Protein AF-A0A7J2NMQ5-F1 (afdb_monomer_lite)

Structure (mmCIF, N/CA/C/O backbone):
data_AF-A0A7J2NMQ5-F1
#
_entry.id   AF-A0A7J2NMQ5-F1
#
loop_
_atom_site.group_PDB
_atom_site.id
_atom_site.type_symbol
_atom_site.label_atom_id
_atom_site.label_alt_id
_atom_site.label_comp_id
_atom_site.label_asym_id
_atom_site.label_entity_id
_atom_site.label_seq_id
_atom_site.pdbx_PDB_ins_code
_atom_site.Cartn_x
_atom_site.Cartn_y
_atom_site.Cartn_z
_atom_site.occupancy
_atom_site.B_iso_or_equiv
_atom_site.auth_seq_id
_atom_site.auth_comp_id
_atom_site.auth_asym_id
_atom_site.auth_atom_id
_atom_site.pdbx_PDB_model_num
ATOM 1 N N . TYR A 1 1 ? 35.093 -8.078 -20.100 1.00 88.56 1 TYR A N 1
ATOM 2 C CA . TYR A 1 1 ? 36.454 -7.623 -20.480 1.00 88.56 1 TYR A CA 1
ATOM 3 C C . TYR A 1 1 ? 37.485 -8.741 -20.376 1.00 88.56 1 TYR A C 1
ATOM 5 O O . TYR A 1 1 ? 38.074 -9.080 -21.390 1.00 88.56 1 TYR A O 1
ATOM 13 N N . ASN A 1 2 ? 37.702 -9.335 -19.195 1.00 93.25 2 ASN A N 1
ATOM 14 C CA . ASN A 1 2 ? 38.684 -10.419 -19.036 1.00 93.25 2 ASN A CA 1
ATOM 15 C C . ASN A 1 2 ? 38.384 -11.635 -19.929 1.00 93.25 2 ASN A C 1
ATOM 17 O O . ASN A 1 2 ? 39.304 -12.173 -20.533 1.00 93.25 2 ASN A O 1
ATOM 21 N N . ASP A 1 3 ? 37.111 -11.998 -20.087 1.00 93.69 3 ASP A N 1
ATOM 22 C CA . ASP A 1 3 ? 36.679 -13.043 -21.026 1.00 93.69 3 ASP A CA 1
ATOM 23 C C . ASP A 1 3 ? 37.068 -12.711 -22.470 1.00 93.69 3 ASP A C 1
ATOM 25 O O . ASP A 1 3 ? 37.714 -13.516 -23.136 1.00 93.69 3 ASP A O 1
ATOM 29 N N . ARG A 1 4 ? 36.812 -11.473 -22.909 1.00 89.44 4 ARG A N 1
ATOM 30 C CA . ARG A 1 4 ? 37.230 -10.972 -24.228 1.00 89.44 4 ARG A CA 1
ATOM 31 C C . ARG A 1 4 ? 38.751 -11.006 -24.413 1.00 89.44 4 ARG A C 1
ATOM 33 O O . ARG A 1 4 ? 39.217 -11.449 -25.455 1.00 89.44 4 ARG A O 1
ATOM 40 N N . LYS A 1 5 ? 39.536 -10.654 -23.385 1.00 91.12 5 LYS A N 1
ATOM 41 C CA . LYS A 1 5 ? 41.007 -10.817 -23.386 1.00 91.12 5 LYS A CA 1
ATOM 42 C C . LYS A 1 5 ? 41.464 -12.271 -23.529 1.00 91.12 5 LYS A C 1
ATOM 44 O O . LYS A 1 5 ? 42.568 -12.507 -24.006 1.00 91.12 5 LYS A O 1
ATOM 49 N N . ARG A 1 6 ? 40.645 -13.229 -23.094 1.00 94.06 6 ARG A N 1
ATOM 50 C CA . ARG A 1 6 ? 40.894 -14.676 -23.196 1.00 94.06 6 ARG A CA 1
ATOM 51 C C . ARG A 1 6 ? 40.318 -15.292 -24.479 1.00 94.06 6 ARG A C 1
ATOM 53 O O . ARG A 1 6 ? 40.374 -16.507 -24.624 1.00 94.06 6 ARG A O 1
ATOM 60 N N . GLY A 1 7 ? 39.752 -14.490 -25.386 1.00 90.62 7 GLY A N 1
ATOM 61 C CA . GLY A 1 7 ? 39.113 -14.971 -26.616 1.00 90.62 7 GLY A CA 1
ATOM 62 C C . GLY A 1 7 ? 37.710 -15.562 -26.423 1.00 90.62 7 GLY A C 1
ATOM 63 O O . GLY A 1 7 ? 37.168 -16.146 -27.355 1.00 90.62 7 GLY A O 1
ATOM 64 N N . ILE A 1 8 ? 37.101 -15.414 -25.241 1.00 91.69 8 ILE A N 1
ATOM 65 C CA . ILE A 1 8 ? 35.734 -15.872 -24.963 1.00 91.69 8 ILE A CA 1
ATOM 66 C C . ILE A 1 8 ? 34.748 -14.766 -25.350 1.00 91.69 8 ILE A C 1
ATOM 68 O O . ILE A 1 8 ? 34.843 -13.635 -24.866 1.00 91.69 8 ILE A O 1
ATOM 72 N N . MET A 1 9 ? 33.768 -15.095 -26.191 1.00 91.06 9 MET A N 1
ATOM 73 C CA . MET A 1 9 ? 32.743 -14.163 -26.667 1.00 91.06 9 MET A CA 1
ATOM 74 C C . MET A 1 9 ? 31.630 -13.946 -25.625 1.00 91.06 9 MET A C 1
ATOM 76 O O . MET A 1 9 ? 30.547 -14.510 -25.713 1.00 91.06 9 MET A O 1
ATOM 80 N N . SER A 1 10 ? 31.919 -13.135 -24.604 1.00 92.38 10 SER A N 1
ATOM 81 C CA . SER A 1 10 ? 30.980 -12.766 -23.531 1.00 92.38 10 SER A CA 1
ATOM 82 C C . SER A 1 10 ? 30.232 -11.452 -23.826 1.00 92.38 10 SER A C 1
ATOM 84 O O . SER A 1 10 ? 30.875 -10.452 -24.170 1.00 92.38 10 SER A O 1
ATOM 86 N N . GLY A 1 11 ? 28.916 -11.400 -23.609 1.00 91.19 11 GLY A N 1
ATOM 87 C CA . GLY A 1 11 ? 28.090 -10.191 -23.767 1.00 91.19 11 GLY A CA 1
ATOM 88 C C . GLY A 1 11 ? 27.655 -9.541 -22.448 1.00 91.19 11 GLY A C 1
ATOM 89 O O . GLY A 1 11 ? 28.071 -9.953 -21.365 1.00 91.19 11 GLY A O 1
ATOM 90 N N . PHE A 1 12 ? 26.805 -8.521 -22.557 1.00 91.31 12 PHE A N 1
ATOM 91 C CA . PHE A 1 12 ? 26.129 -7.870 -21.437 1.00 91.31 12 PHE A CA 1
ATOM 92 C C . PHE A 1 12 ? 24.670 -7.595 -21.808 1.00 91.31 12 PHE A C 1
ATOM 94 O O . PHE A 1 12 ? 24.389 -7.126 -22.906 1.00 91.31 12 PHE A O 1
ATOM 101 N N . SER A 1 13 ? 23.763 -7.846 -20.870 1.00 94.06 13 SER A N 1
ATOM 102 C CA . SER A 1 13 ? 22.351 -7.487 -20.968 1.00 94.06 13 SER A CA 1
ATOM 103 C C . SER A 1 13 ? 21.846 -7.028 -19.606 1.00 94.06 13 SER A C 1
ATOM 105 O O . SER A 1 13 ? 22.384 -7.427 -18.569 1.00 94.06 13 SER A O 1
ATOM 107 N N . LYS A 1 14 ? 20.781 -6.231 -19.600 1.00 95.38 14 LYS A N 1
ATOM 108 C CA . LYS A 1 14 ? 20.164 -5.681 -18.398 1.00 95.38 14 LYS A CA 1
ATOM 109 C C . LYS A 1 14 ? 18.813 -6.342 -18.141 1.00 95.38 14 LYS A C 1
ATOM 111 O O . LYS A 1 14 ? 17.933 -6.339 -18.999 1.00 95.38 14 LYS A O 1
ATOM 116 N N . PHE A 1 15 ? 18.645 -6.903 -16.947 1.00 96.44 15 PHE A N 1
ATOM 117 C CA . PHE A 1 15 ? 17.356 -7.410 -16.487 1.00 96.44 15 PHE A CA 1
ATOM 118 C C . PHE A 1 15 ? 16.752 -6.422 -15.491 1.00 96.44 15 PHE A C 1
ATOM 120 O O . PHE A 1 15 ? 17.222 -6.312 -14.360 1.00 96.44 15 PHE A O 1
ATOM 127 N N . GLU A 1 16 ? 15.706 -5.724 -15.919 1.00 95.44 16 GLU A N 1
ATOM 128 C CA . GLU A 1 16 ? 14.884 -4.860 -15.076 1.00 95.44 16 GLU A CA 1
ATOM 129 C C . GLU A 1 16 ? 13.413 -5.110 -15.372 1.00 95.44 16 GLU A C 1
ATOM 131 O O . GLU A 1 16 ? 13.004 -5.207 -16.528 1.00 95.44 16 GLU A O 1
ATOM 136 N N . THR A 1 17 ? 12.613 -5.218 -14.316 1.00 96.38 17 THR A N 1
ATOM 137 C CA . THR A 1 17 ? 11.169 -5.447 -14.435 1.00 96.38 17 THR A CA 1
ATOM 138 C C . THR A 1 17 ? 10.430 -4.177 -14.857 1.00 96.38 17 THR A C 1
ATOM 140 O O . THR A 1 17 ? 9.461 -4.260 -15.612 1.00 96.38 17 THR A O 1
ATOM 143 N N . PHE A 1 18 ? 10.882 -3.012 -14.382 1.00 96.88 18 PHE A N 1
ATOM 144 C CA . PHE A 1 18 ? 10.250 -1.716 -14.613 1.00 96.88 18 PHE A CA 1
ATOM 145 C C . PHE A 1 18 ? 11.288 -0.652 -15.013 1.00 96.88 18 PHE A C 1
ATOM 147 O O . PHE A 1 18 ? 12.409 -0.711 -14.509 1.00 96.88 18 PHE A O 1
ATOM 154 N N . PRO A 1 19 ? 10.918 0.321 -15.8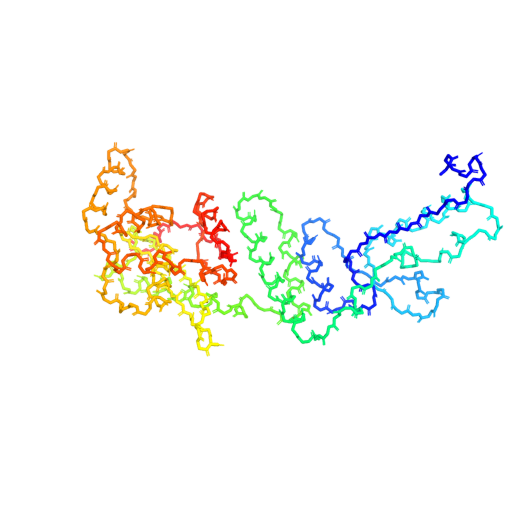63 1.00 96.88 19 PRO A N 1
ATOM 155 C CA . PRO A 1 19 ? 9.641 0.393 -16.575 1.00 96.88 19 PRO A CA 1
ATOM 156 C C . PRO A 1 19 ? 9.493 -0.728 -17.623 1.00 96.88 19 PRO A C 1
ATOM 158 O O . PRO A 1 19 ? 10.464 -1.339 -18.066 1.00 96.88 19 PRO A O 1
ATOM 161 N N . VAL A 1 20 ? 8.252 -1.040 -17.994 1.00 98.12 20 VAL A N 1
ATOM 162 C CA . VAL A 1 20 ? 7.939 -2.029 -19.032 1.00 98.12 20 VAL A CA 1
ATOM 163 C C . VAL A 1 20 ? 7.997 -1.329 -20.385 1.00 98.12 20 VAL A C 1
ATOM 165 O O . VAL A 1 20 ? 7.113 -0.541 -20.731 1.00 98.12 20 VAL A O 1
ATOM 168 N N . TRP A 1 21 ? 9.053 -1.620 -21.141 1.00 98.31 21 TRP A N 1
ATOM 169 C CA . TRP A 1 21 ? 9.434 -0.866 -22.336 1.00 98.31 21 TRP A CA 1
ATOM 170 C C . TRP A 1 21 ? 8.368 -0.834 -23.433 1.00 98.31 21 TRP A C 1
ATOM 172 O O . TRP A 1 21 ? 8.228 0.170 -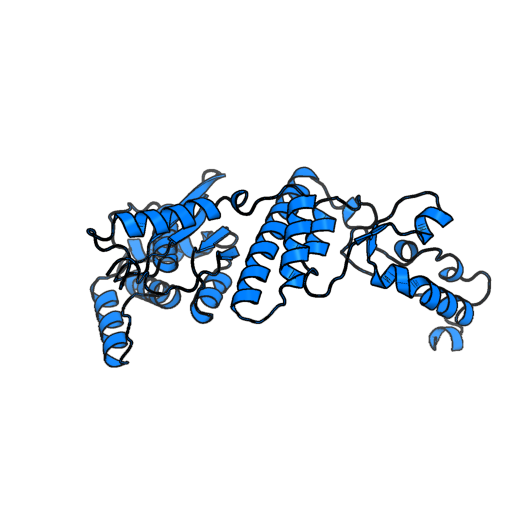24.123 1.00 98.31 21 TRP A O 1
ATOM 182 N N . ASN A 1 22 ? 7.600 -1.913 -23.586 1.00 97.12 22 ASN A N 1
ATOM 183 C CA . ASN A 1 22 ? 6.573 -2.058 -24.615 1.00 97.12 22 ASN A CA 1
ATOM 184 C C . ASN A 1 22 ? 5.153 -1.723 -24.119 1.00 97.12 22 ASN A C 1
ATOM 186 O O . ASN A 1 22 ? 4.177 -1.989 -24.830 1.00 97.12 22 ASN A O 1
ATOM 190 N N . LEU A 1 23 ? 5.007 -1.141 -22.925 1.00 97.88 23 LEU A N 1
ATOM 191 C CA . LEU A 1 23 ? 3.794 -0.435 -22.499 1.00 97.88 23 LEU A CA 1
ATOM 192 C C . LEU A 1 23 ? 3.952 1.065 -22.762 1.00 97.88 23 LEU A C 1
ATOM 194 O O . LEU A 1 23 ? 5.067 1.572 -22.815 1.00 97.88 23 LEU A O 1
ATOM 198 N N . SER A 1 24 ? 2.840 1.787 -22.924 1.00 96.88 24 SER A N 1
ATOM 199 C CA . SER A 1 24 ? 2.904 3.238 -23.123 1.00 96.88 24 SER A CA 1
ATOM 200 C C . SER A 1 24 ? 3.498 3.946 -21.901 1.00 96.88 24 SER A C 1
ATOM 202 O O . SER A 1 24 ? 3.460 3.440 -20.775 1.00 96.88 24 SER A O 1
ATOM 204 N N . LEU A 1 25 ? 4.032 5.149 -22.121 1.00 96.25 25 LEU A N 1
ATOM 205 C CA . LEU A 1 25 ? 4.615 5.975 -21.063 1.00 96.25 25 LEU A CA 1
ATOM 206 C C . LEU A 1 25 ? 3.620 6.248 -19.922 1.00 96.25 25 LEU A C 1
ATOM 208 O O . LEU A 1 25 ? 3.983 6.208 -18.748 1.00 96.25 25 LEU A O 1
ATOM 212 N N . ASP A 1 26 ? 2.358 6.473 -20.290 1.00 96.19 26 ASP A N 1
ATOM 213 C CA . ASP A 1 26 ? 1.263 6.794 -19.371 1.00 96.19 26 ASP A CA 1
ATOM 214 C C . ASP A 1 26 ? 0.484 5.556 -18.909 1.00 96.19 26 ASP A C 1
ATOM 216 O O . ASP A 1 26 ? -0.539 5.672 -18.233 1.00 96.19 26 ASP A O 1
ATOM 220 N N . HIS A 1 27 ? 0.948 4.351 -19.255 1.00 97.75 27 HIS A N 1
ATOM 221 C CA . HIS A 1 27 ? 0.330 3.128 -18.768 1.00 97.75 27 HIS A CA 1
ATOM 222 C C . HIS A 1 27 ? 0.422 3.074 -17.231 1.00 97.75 27 HIS A C 1
ATOM 224 O O . HIS A 1 27 ? 1.530 3.225 -16.706 1.00 97.75 27 HIS A O 1
ATOM 230 N N . PRO A 1 28 ? -0.668 2.791 -16.484 1.00 98.00 28 PRO A N 1
ATOM 231 C CA . PRO A 1 28 ? -0.651 2.823 -15.019 1.00 98.00 28 PRO A CA 1
ATOM 232 C C . PRO A 1 28 ? 0.462 1.988 -14.379 1.00 98.00 28 PRO A C 1
ATOM 234 O O . PRO A 1 28 ? 1.013 2.401 -13.371 1.00 98.00 28 PRO A O 1
ATOM 237 N N . VAL A 1 29 ? 0.838 0.857 -14.985 1.00 98.19 29 VAL A N 1
ATOM 238 C CA . VAL A 1 29 ? 1.982 0.025 -14.550 1.00 98.19 29 VAL A CA 1
ATOM 239 C C . VAL A 1 29 ? 3.302 0.809 -14.546 1.00 98.19 29 VAL A C 1
ATOM 241 O O . VAL A 1 29 ? 4.037 0.773 -13.564 1.00 98.19 29 VAL A O 1
ATOM 244 N N . ASN A 1 30 ? 3.594 1.549 -15.619 1.00 98.00 30 ASN A N 1
ATOM 245 C CA . ASN A 1 30 ? 4.800 2.374 -15.704 1.00 98.00 30 ASN A CA 1
ATOM 246 C C . ASN A 1 30 ? 4.705 3.564 -14.745 1.00 98.00 30 ASN A C 1
ATOM 248 O O . ASN A 1 30 ? 5.665 3.876 -14.042 1.00 98.00 30 ASN A O 1
ATOM 252 N N . VAL A 1 31 ? 3.533 4.191 -14.650 1.00 98.19 31 VAL A N 1
ATOM 253 C CA . VAL A 1 31 ? 3.318 5.313 -13.729 1.00 98.19 31 VAL A CA 1
ATOM 254 C C . VAL A 1 31 ? 3.407 4.878 -12.256 1.00 98.19 31 VAL A C 1
ATOM 256 O O . VAL A 1 31 ? 3.880 5.640 -11.420 1.00 98.19 31 VAL A O 1
ATOM 259 N N . ALA A 1 32 ? 3.035 3.640 -11.920 1.00 98.19 32 ALA A N 1
ATOM 260 C CA . ALA A 1 32 ? 3.214 3.077 -10.582 1.00 98.19 32 ALA A CA 1
ATOM 261 C C . ALA A 1 32 ? 4.690 2.857 -10.226 1.00 98.19 32 ALA A C 1
ATOM 263 O O . ALA A 1 32 ? 5.062 3.022 -9.067 1.00 98.19 32 ALA A O 1
ATOM 264 N N . TYR A 1 33 ? 5.538 2.538 -11.208 1.00 97.44 33 TYR A N 1
ATOM 265 C CA . TYR A 1 33 ? 6.988 2.532 -11.010 1.00 97.44 33 TYR A CA 1
ATOM 266 C C . TYR A 1 33 ? 7.521 3.943 -10.732 1.00 97.44 33 TYR A C 1
ATOM 268 O O . TYR A 1 33 ? 8.223 4.129 -9.745 1.00 97.44 33 TYR A O 1
ATOM 276 N N . GLU A 1 34 ? 7.095 4.942 -11.512 1.00 96.69 34 GLU A N 1
ATOM 277 C CA . GLU A 1 34 ? 7.434 6.358 -11.279 1.00 96.69 34 GLU A CA 1
ATOM 278 C C . GLU A 1 34 ? 6.981 6.820 -9.877 1.00 96.69 34 GLU A C 1
ATOM 280 O O . GLU A 1 34 ? 7.712 7.500 -9.161 1.00 96.69 34 GLU A O 1
ATOM 285 N N . ALA A 1 35 ? 5.802 6.371 -9.431 1.00 97.81 35 ALA A N 1
ATOM 286 C CA . ALA A 1 35 ? 5.309 6.579 -8.070 1.00 97.81 35 ALA A CA 1
ATOM 287 C C . ALA A 1 35 ? 6.149 5.866 -7.003 1.00 97.81 35 ALA A C 1
ATOM 289 O O . ALA A 1 35 ? 6.159 6.293 -5.858 1.00 97.81 35 ALA A O 1
ATOM 290 N N . ALA A 1 36 ? 6.817 4.760 -7.322 1.00 97.31 36 ALA A N 1
ATOM 291 C CA . ALA A 1 36 ? 7.652 4.028 -6.373 1.00 97.31 36 ALA A CA 1
ATOM 292 C C . ALA A 1 36 ? 9.060 4.625 -6.223 1.00 97.31 36 ALA A C 1
ATOM 294 O O . ALA A 1 36 ? 9.753 4.262 -5.272 1.00 97.31 36 ALA A O 1
ATOM 295 N N . THR A 1 37 ? 9.457 5.512 -7.139 1.00 96.06 37 THR A N 1
ATOM 296 C CA . THR A 1 37 ? 10.775 6.160 -7.205 1.00 96.06 37 THR A CA 1
ATOM 297 C C . THR A 1 37 ? 10.696 7.686 -7.106 1.00 96.06 37 THR A C 1
ATOM 299 O O . THR A 1 37 ? 11.668 8.383 -7.416 1.00 96.06 37 THR A O 1
ATOM 302 N N . ALA A 1 38 ? 9.552 8.233 -6.683 1.00 96.00 38 ALA A N 1
ATOM 303 C CA . ALA A 1 38 ? 9.318 9.675 -6.663 1.00 96.00 38 ALA A CA 1
ATOM 304 C C . ALA A 1 38 ? 10.311 10.428 -5.756 1.00 96.00 38 ALA A C 1
ATOM 306 O O . ALA A 1 38 ? 10.645 11.579 -6.037 1.00 96.00 38 ALA A O 1
ATOM 307 N N . ASP A 1 39 ? 10.822 9.780 -4.710 1.00 93.06 39 ASP A N 1
ATOM 308 C CA . ASP A 1 39 ? 11.831 10.303 -3.786 1.00 93.06 39 ASP A CA 1
ATOM 309 C C . ASP A 1 39 ? 13.210 10.456 -4.441 1.00 93.06 39 ASP A C 1
ATOM 311 O O . ASP A 1 39 ? 13.848 11.501 -4.308 1.00 93.06 39 ASP A O 1
ATOM 315 N N . ILE A 1 40 ? 13.645 9.463 -5.220 1.00 93.00 40 ILE A N 1
ATOM 316 C CA . ILE A 1 40 ? 14.942 9.492 -5.915 1.00 93.00 40 ILE A CA 1
ATOM 317 C C . ILE A 1 40 ? 14.887 10.193 -7.279 1.00 93.00 40 ILE A C 1
ATOM 319 O O . ILE A 1 40 ? 15.928 10.517 -7.844 1.00 93.00 40 ILE A O 1
ATOM 323 N N . GLY A 1 41 ? 13.685 10.482 -7.785 1.00 91.06 41 GLY A N 1
ATOM 324 C CA . GLY A 1 41 ? 13.480 11.275 -8.997 1.00 91.06 41 GLY A CA 1
ATOM 325 C C . GLY A 1 41 ? 13.727 10.525 -10.303 1.00 91.06 41 GLY A C 1
ATOM 326 O O . GLY A 1 41 ? 13.920 11.171 -11.332 1.00 91.06 41 GLY A O 1
ATOM 327 N N . ASP A 1 42 ? 13.712 9.191 -10.278 1.00 92.88 42 ASP A N 1
ATOM 328 C CA . ASP A 1 42 ? 13.706 8.410 -11.513 1.00 92.88 42 ASP A CA 1
ATOM 329 C C . ASP A 1 42 ? 12.352 8.602 -12.202 1.00 92.88 42 ASP A C 1
ATOM 331 O O . ASP A 1 42 ? 11.299 8.355 -11.606 1.00 92.88 42 ASP A O 1
ATOM 335 N N . CYS A 1 43 ? 12.386 9.071 -13.449 1.00 93.06 43 CYS A N 1
ATOM 336 C CA . CYS A 1 43 ? 11.198 9.343 -14.246 1.00 93.06 43 CYS A CA 1
ATOM 337 C C . CYS A 1 43 ? 11.229 8.563 -15.557 1.00 93.06 43 CYS A C 1
ATOM 339 O O . CYS A 1 43 ? 12.277 8.395 -16.192 1.00 93.06 43 CYS A O 1
ATOM 341 N N . ASN A 1 44 ? 10.055 8.087 -15.967 1.00 96.50 44 ASN A N 1
ATOM 342 C CA . ASN A 1 44 ? 9.918 7.385 -17.231 1.00 96.50 44 ASN A CA 1
ATOM 343 C C . ASN A 1 44 ? 10.024 8.379 -18.387 1.00 96.50 44 ASN A C 1
ATOM 345 O O . ASN A 1 44 ? 9.448 9.467 -18.348 1.00 96.50 44 ASN A O 1
ATOM 349 N N . VAL A 1 45 ? 10.709 7.970 -19.447 1.00 97.31 45 VAL A N 1
ATOM 350 C CA . VAL A 1 45 ? 10.886 8.747 -20.673 1.00 97.31 45 VAL A CA 1
ATOM 351 C C . VAL A 1 45 ? 10.749 7.830 -21.885 1.00 97.31 45 VAL A C 1
ATOM 353 O O . VAL A 1 45 ? 10.935 6.617 -21.792 1.00 97.31 45 VAL A O 1
ATOM 356 N N . LEU A 1 46 ? 10.428 8.400 -23.045 1.00 97.94 46 LEU A N 1
ATOM 357 C CA . LEU A 1 46 ? 10.538 7.662 -24.303 1.00 97.94 46 LEU A CA 1
ATOM 358 C C . LEU A 1 46 ? 12.014 7.491 -24.657 1.00 97.94 46 LEU A C 1
ATOM 360 O O . LEU A 1 46 ? 12.777 8.447 -24.547 1.00 97.94 46 LEU A O 1
ATOM 364 N N . ASP A 1 47 ? 12.403 6.301 -25.107 1.00 98.06 47 ASP A N 1
ATOM 365 C CA . ASP A 1 47 ? 13.755 6.000 -25.569 1.00 98.06 47 ASP A CA 1
ATOM 366 C C . ASP A 1 47 ? 13.995 6.626 -26.961 1.00 98.06 47 ASP A C 1
ATOM 368 O O . ASP A 1 47 ? 13.508 6.108 -27.978 1.00 98.06 47 ASP A O 1
ATOM 372 N N . PRO A 1 48 ? 14.758 7.734 -27.054 1.00 97.62 48 PRO A N 1
ATOM 373 C CA . PRO A 1 48 ? 14.987 8.398 -28.331 1.00 97.62 48 PRO A CA 1
ATOM 374 C C . PRO A 1 48 ? 15.910 7.581 -29.244 1.00 97.62 48 PRO A C 1
ATOM 376 O O . PRO A 1 48 ? 15.847 7.723 -30.468 1.00 97.62 48 PRO A O 1
ATOM 379 N N . PHE A 1 49 ? 16.765 6.723 -28.677 1.00 97.81 49 PHE A N 1
ATOM 380 C CA . PHE A 1 49 ? 17.686 5.887 -29.438 1.00 97.81 49 PHE A CA 1
ATOM 381 C C . PHE A 1 49 ? 16.926 4.770 -30.147 1.00 97.81 49 PHE A C 1
ATOM 383 O O . PHE A 1 49 ? 17.130 4.564 -31.344 1.00 97.81 49 PHE A O 1
ATOM 390 N N . HIS A 1 50 ? 15.994 4.119 -29.444 1.00 98.06 50 HIS A N 1
ATOM 391 C CA . HIS A 1 50 ? 15.152 3.071 -30.020 1.00 98.06 50 HIS A CA 1
ATOM 392 C C . HIS A 1 50 ? 14.237 3.635 -31.115 1.00 98.06 50 HIS A C 1
ATOM 394 O O . HIS A 1 50 ? 14.194 3.110 -32.232 1.00 98.06 50 HIS A O 1
ATOM 400 N N . LYS A 1 51 ? 13.606 4.792 -30.858 1.00 97.88 51 LYS A N 1
ATOM 401 C CA . LYS A 1 51 ? 12.775 5.484 -31.854 1.00 97.88 51 LYS A CA 1
ATOM 402 C C . LYS A 1 51 ? 13.563 5.856 -33.108 1.00 97.88 51 LYS A C 1
ATOM 404 O O . LYS A 1 51 ? 13.066 5.672 -34.216 1.00 97.88 51 LYS A O 1
ATOM 409 N N . LYS A 1 52 ? 14.795 6.348 -32.958 1.00 97.69 52 LYS A N 1
ATOM 410 C CA . LYS A 1 52 ? 15.667 6.699 -34.089 1.00 97.69 52 LYS A CA 1
ATOM 411 C C . LYS A 1 52 ? 16.134 5.473 -34.877 1.00 97.69 52 LYS A C 1
ATOM 413 O O . LYS A 1 52 ? 16.240 5.550 -36.096 1.00 97.69 52 LYS A O 1
ATOM 418 N N . ALA A 1 53 ? 16.456 4.377 -34.193 1.00 97.19 53 ALA A N 1
ATOM 419 C CA . ALA A 1 53 ? 17.001 3.176 -34.817 1.00 97.19 53 ALA A CA 1
ATOM 420 C C . ALA A 1 53 ? 15.937 2.338 -35.541 1.00 97.19 53 ALA A C 1
ATOM 422 O O . ALA A 1 53 ? 16.236 1.781 -36.598 1.00 97.19 53 ALA A O 1
ATOM 423 N N . TYR A 1 54 ? 14.721 2.264 -34.990 1.00 97.62 54 TYR A N 1
ATOM 424 C CA . TYR A 1 54 ? 13.693 1.319 -35.442 1.00 97.62 54 TYR A CA 1
ATOM 425 C C . TYR A 1 54 ? 12.339 1.963 -35.769 1.00 97.62 54 TYR A C 1
ATOM 427 O O . TYR A 1 54 ? 11.451 1.288 -36.277 1.00 97.62 54 TYR A O 1
ATOM 435 N N . GLY A 1 55 ? 12.134 3.251 -35.470 1.00 97.50 55 GLY A N 1
ATOM 436 C CA . GLY A 1 55 ? 10.837 3.923 -35.639 1.00 97.50 55 GLY A CA 1
ATOM 437 C C . GLY A 1 55 ? 9.780 3.550 -34.587 1.00 97.50 55 GLY A C 1
ATOM 438 O O . GLY A 1 55 ? 8.682 4.117 -34.592 1.00 97.50 55 GLY A O 1
ATOM 439 N N . VAL A 1 56 ? 10.114 2.657 -33.652 1.00 97.38 56 VAL A N 1
ATOM 440 C CA . VAL A 1 56 ? 9.227 2.127 -32.604 1.00 97.38 56 VAL A CA 1
ATOM 441 C C . VAL A 1 56 ? 9.373 2.937 -31.315 1.00 97.38 56 VAL A C 1
ATOM 443 O O . VAL A 1 56 ? 10.476 3.322 -30.937 1.00 97.38 56 VAL A O 1
ATOM 446 N N . GLU A 1 57 ? 8.257 3.224 -30.645 1.00 97.50 57 GLU A N 1
ATOM 447 C CA . GLU A 1 57 ? 8.278 3.847 -29.317 1.00 97.50 57 GLU A CA 1
ATOM 448 C C . GLU A 1 57 ? 8.503 2.791 -28.242 1.00 97.50 57 GLU A C 1
ATOM 450 O O . GLU A 1 57 ? 7.819 1.770 -28.215 1.00 97.50 57 GLU A O 1
ATOM 455 N N . ALA A 1 58 ? 9.452 3.069 -27.356 1.00 98.00 58 ALA A N 1
ATOM 456 C CA . ALA A 1 58 ? 9.759 2.257 -26.193 1.00 98.00 58 ALA A CA 1
ATOM 457 C C . ALA A 1 58 ? 9.926 3.167 -24.975 1.00 98.00 58 ALA A C 1
ATOM 459 O O . ALA A 1 58 ? 10.388 4.304 -25.101 1.00 98.00 58 ALA A O 1
ATOM 460 N N . VAL A 1 59 ? 9.541 2.673 -23.804 1.00 98.12 59 VAL A N 1
ATOM 461 C CA . VAL A 1 59 ? 9.697 3.378 -22.531 1.00 98.12 59 VAL A CA 1
ATOM 462 C C . VAL A 1 59 ? 10.983 2.929 -21.852 1.00 98.12 59 VAL A C 1
ATOM 464 O O . VAL A 1 59 ? 11.265 1.742 -21.720 1.00 98.12 59 VAL A O 1
ATOM 467 N N . ASN A 1 60 ? 11.750 3.898 -21.382 1.00 97.81 60 ASN A N 1
ATOM 468 C CA . ASN A 1 60 ? 12.897 3.694 -20.515 1.00 97.81 60 ASN A CA 1
ATOM 469 C C . ASN A 1 60 ? 12.831 4.743 -19.389 1.00 97.81 60 ASN A C 1
ATOM 471 O O . ASN A 1 60 ? 11.784 5.356 -19.178 1.00 97.81 60 ASN A O 1
ATOM 475 N N . TYR A 1 61 ? 13.911 4.965 -18.652 1.00 95.12 61 TYR A N 1
ATOM 476 C CA . TYR A 1 61 ? 13.980 6.000 -17.627 1.00 95.12 61 TYR A CA 1
ATOM 477 C C . TYR A 1 61 ? 15.201 6.895 -17.836 1.00 95.12 61 TYR A C 1
ATOM 479 O O . TYR A 1 61 ? 16.178 6.517 -18.489 1.00 95.12 61 TYR A O 1
ATOM 487 N N . ASN A 1 62 ? 15.115 8.117 -17.313 1.00 95.00 62 ASN A N 1
ATOM 488 C CA . ASN A 1 62 ? 16.081 9.194 -17.542 1.00 95.00 62 ASN A CA 1
ATOM 489 C C . ASN A 1 62 ? 17.545 8.756 -17.385 1.00 95.00 62 ASN A C 1
ATOM 491 O O . ASN A 1 62 ? 18.345 8.969 -18.293 1.00 95.00 62 ASN A O 1
ATOM 495 N N . ARG A 1 63 ? 17.892 8.081 -16.284 1.00 94.50 63 ARG A N 1
ATOM 496 C CA . ARG A 1 63 ? 19.280 7.703 -15.979 1.00 94.50 63 ARG A CA 1
ATOM 497 C C . ARG A 1 63 ? 19.895 6.788 -17.039 1.00 94.50 63 ARG A C 1
ATOM 499 O O . ARG A 1 63 ? 21.064 6.954 -17.381 1.00 94.50 63 ARG A O 1
ATOM 506 N N . ASP A 1 64 ? 19.145 5.822 -17.551 1.00 94.25 64 ASP A N 1
ATOM 507 C CA . ASP A 1 64 ? 19.656 4.889 -18.558 1.00 94.25 64 ASP A CA 1
ATOM 508 C C . ASP A 1 64 ? 19.792 5.558 -19.924 1.00 94.25 64 ASP A C 1
ATOM 510 O O . ASP A 1 64 ? 20.811 5.397 -20.598 1.00 94.25 64 ASP A O 1
ATOM 514 N N . VAL A 1 65 ? 18.807 6.375 -20.300 1.00 96.06 65 VAL A N 1
ATOM 515 C CA . VAL A 1 65 ? 18.848 7.156 -21.541 1.00 96.06 65 VAL A CA 1
ATOM 516 C C . VAL A 1 65 ? 20.024 8.138 -21.533 1.00 96.06 65 VAL A C 1
ATOM 518 O O . VAL A 1 65 ? 20.757 8.221 -22.519 1.00 96.06 65 VAL A O 1
ATOM 521 N N . GLU A 1 66 ? 20.266 8.830 -20.420 1.00 95.44 66 GLU A N 1
ATOM 522 C CA . GLU A 1 66 ? 21.395 9.755 -20.261 1.00 95.44 66 GLU A CA 1
ATOM 523 C C . GLU A 1 66 ? 22.754 9.039 -20.351 1.00 95.44 66 GLU A C 1
ATOM 525 O O . GLU A 1 66 ? 23.691 9.544 -20.975 1.00 95.44 66 GLU A O 1
ATOM 530 N N . ASN A 1 67 ? 22.867 7.834 -19.781 1.00 95.38 67 ASN A N 1
ATOM 531 C CA . ASN A 1 67 ? 24.126 7.086 -19.731 1.00 95.38 67 ASN A CA 1
ATOM 532 C C . ASN A 1 67 ? 24.388 6.199 -20.959 1.00 95.38 67 ASN A C 1
ATOM 534 O O . ASN A 1 67 ? 25.520 5.738 -21.151 1.00 95.38 67 ASN A O 1
ATOM 538 N N . PHE A 1 68 ? 23.394 5.971 -21.822 1.00 96.38 68 PHE A N 1
ATOM 539 C CA . PHE A 1 68 ? 23.521 5.038 -22.944 1.00 96.38 68 PHE A CA 1
ATOM 540 C C . PHE A 1 68 ? 24.670 5.394 -23.899 1.00 96.38 68 PHE A C 1
ATOM 542 O O . PHE A 1 68 ? 25.404 4.514 -24.347 1.00 96.38 68 PHE A O 1
ATOM 549 N N . ALA A 1 69 ? 24.901 6.684 -24.164 1.00 94.19 69 ALA A N 1
ATOM 550 C CA . ALA A 1 69 ? 25.996 7.120 -25.035 1.00 94.19 69 ALA A CA 1
ATOM 551 C C . ALA A 1 69 ? 27.384 6.722 -24.495 1.00 94.19 69 ALA A C 1
ATOM 553 O O . ALA A 1 69 ? 28.293 6.416 -25.271 1.00 94.19 69 ALA A O 1
ATOM 554 N N . VAL A 1 70 ? 27.553 6.707 -23.170 1.00 95.19 70 VAL A N 1
ATOM 555 C CA . VAL A 1 70 ? 28.788 6.250 -22.517 1.00 95.19 70 VAL A CA 1
ATOM 556 C C . VAL A 1 70 ? 28.899 4.731 -22.617 1.00 95.19 70 VAL A C 1
ATOM 558 O O . VAL A 1 70 ? 29.943 4.227 -23.030 1.00 95.19 70 VAL A O 1
ATOM 561 N N . MET A 1 71 ? 27.816 4.009 -22.315 1.00 93.31 71 MET A N 1
ATOM 562 C CA . MET A 1 71 ? 27.764 2.547 -22.432 1.00 93.31 71 MET A CA 1
ATOM 563 C C . MET A 1 71 ? 28.094 2.069 -23.845 1.00 93.31 71 MET A C 1
ATOM 565 O O . MET A 1 71 ? 28.909 1.163 -24.013 1.00 93.31 71 MET A O 1
ATOM 569 N N . LYS A 1 72 ? 27.552 2.735 -24.867 1.00 92.75 72 LYS A N 1
ATOM 570 C CA . LYS A 1 72 ? 27.843 2.432 -26.268 1.00 92.75 72 LYS A CA 1
ATOM 571 C C . LYS A 1 72 ? 29.336 2.561 -26.588 1.00 92.75 72 LYS A C 1
ATOM 573 O O . LYS A 1 72 ? 29.918 1.640 -27.149 1.00 92.75 72 LYS A O 1
ATOM 578 N N . LYS A 1 73 ? 29.990 3.642 -26.148 1.00 93.06 73 LYS A N 1
ATOM 579 C CA . LYS A 1 73 ? 31.445 3.825 -26.331 1.00 93.06 73 LYS A CA 1
ATOM 580 C C . LYS A 1 73 ? 32.277 2.771 -25.601 1.00 93.06 73 LYS A C 1
ATOM 582 O O . LYS A 1 73 ? 33.360 2.414 -26.060 1.00 93.06 73 LYS A O 1
ATOM 587 N N . ILE A 1 74 ? 31.814 2.304 -24.440 1.00 92.75 74 ILE A N 1
ATOM 588 C CA . ILE A 1 74 ? 32.469 1.211 -23.712 1.00 92.75 74 ILE A CA 1
ATOM 589 C C . ILE A 1 74 ? 32.374 -0.079 -24.530 1.00 92.75 74 ILE A C 1
ATOM 591 O O . ILE A 1 74 ? 33.391 -0.746 -24.709 1.00 92.75 74 ILE A O 1
ATOM 595 N N . ILE A 1 75 ? 31.191 -0.393 -25.067 1.00 91.19 75 ILE A N 1
ATOM 596 C CA . ILE A 1 75 ? 30.974 -1.558 -25.931 1.00 91.19 75 ILE A CA 1
ATOM 597 C C . ILE A 1 75 ? 31.887 -1.490 -27.162 1.00 91.19 75 ILE A C 1
ATOM 599 O O . ILE A 1 75 ? 32.676 -2.409 -27.361 1.00 91.19 75 ILE A O 1
ATOM 603 N N . GLU A 1 76 ? 31.879 -0.376 -27.901 1.00 89.69 76 GLU A N 1
ATOM 604 C CA . GLU A 1 76 ? 32.714 -0.151 -29.098 1.00 89.69 76 GLU A CA 1
ATOM 605 C C . GLU A 1 76 ? 34.220 -0.344 -28.839 1.00 89.69 76 GLU A C 1
ATOM 607 O O . GLU A 1 76 ? 34.964 -0.735 -29.730 1.00 89.69 76 GLU A O 1
ATOM 612 N N . ARG A 1 77 ? 34.699 -0.089 -27.613 1.00 89.56 77 ARG A N 1
ATOM 613 C CA . ARG A 1 77 ? 36.103 -0.327 -27.228 1.00 89.56 77 ARG A CA 1
ATOM 614 C C . ARG A 1 77 ? 36.387 -1.754 -26.769 1.00 89.56 77 ARG A C 1
ATOM 616 O O . ARG A 1 77 ? 37.548 -2.156 -26.717 1.00 89.56 77 ARG A O 1
ATOM 623 N N . MET A 1 78 ? 35.366 -2.477 -26.322 1.00 87.75 78 MET A N 1
ATOM 624 C CA . MET A 1 78 ? 35.506 -3.794 -25.701 1.00 87.75 78 MET A CA 1
ATOM 625 C C . MET A 1 78 ? 35.378 -4.950 -26.686 1.00 87.75 78 MET A C 1
ATOM 627 O O . MET A 1 78 ? 35.883 -6.036 -26.386 1.00 87.75 78 MET A O 1
ATOM 631 N N . VAL A 1 79 ? 34.682 -4.744 -27.802 1.00 89.00 79 VAL A N 1
ATOM 632 C CA . VAL A 1 79 ? 34.408 -5.775 -28.805 1.00 89.00 79 VAL A CA 1
ATOM 633 C C . VAL A 1 79 ? 34.879 -5.328 -30.188 1.00 89.00 79 VAL A C 1
ATOM 635 O O . VAL A 1 79 ? 35.077 -4.142 -30.427 1.00 89.00 79 VAL A O 1
ATOM 638 N N . SER A 1 80 ? 35.113 -6.288 -31.078 1.00 86.56 80 SER A N 1
ATOM 639 C CA . SER A 1 80 ? 35.512 -6.027 -32.464 1.00 86.56 80 SER A CA 1
ATOM 640 C C . SER A 1 80 ? 34.295 -5.764 -33.356 1.00 86.56 80 SER A C 1
ATOM 642 O O . SER A 1 80 ? 33.172 -6.122 -32.998 1.00 86.56 80 SER A O 1
ATOM 644 N N . ASP A 1 81 ? 34.530 -5.186 -34.535 1.00 83.38 81 ASP A N 1
ATOM 645 C CA . ASP A 1 81 ? 33.495 -5.017 -35.559 1.00 83.38 81 ASP A CA 1
ATOM 646 C C . ASP A 1 81 ? 32.843 -6.367 -35.907 1.00 83.38 81 ASP A C 1
ATOM 648 O O . ASP A 1 81 ? 33.529 -7.378 -36.075 1.00 83.38 81 ASP A O 1
ATOM 652 N N . GLY A 1 82 ? 31.509 -6.384 -36.001 1.00 84.50 82 GLY A N 1
ATOM 653 C CA . GLY A 1 82 ? 30.719 -7.594 -36.253 1.00 84.50 82 GLY A CA 1
ATOM 654 C C . GLY A 1 82 ? 30.366 -8.414 -35.005 1.00 84.50 82 GLY A C 1
ATOM 655 O O . GLY A 1 82 ? 29.710 -9.446 -35.130 1.00 84.50 82 GLY A O 1
ATOM 656 N N . ASP A 1 83 ? 30.766 -7.981 -33.805 1.00 91.88 83 ASP A N 1
ATOM 657 C CA . ASP A 1 83 ? 30.277 -8.579 -32.560 1.00 91.88 83 ASP A CA 1
ATOM 658 C C . ASP A 1 83 ? 28.793 -8.238 -32.322 1.00 91.88 83 ASP A C 1
ATOM 660 O O . ASP A 1 83 ? 28.425 -7.071 -32.476 1.00 91.88 83 ASP A O 1
ATOM 664 N N . PRO A 1 84 ? 27.950 -9.180 -31.853 1.00 91.25 84 PRO A N 1
ATOM 665 C CA . PRO A 1 84 ? 26.536 -8.910 -31.575 1.00 91.25 84 PRO A CA 1
ATOM 666 C C . PRO A 1 84 ? 26.288 -7.737 -30.616 1.00 91.25 84 PRO A C 1
ATOM 668 O O . PRO A 1 84 ? 25.263 -7.069 -30.699 1.00 91.25 84 PRO A O 1
ATOM 671 N N . MET A 1 85 ? 27.226 -7.433 -29.710 1.00 92.12 85 MET A N 1
ATOM 672 C CA . MET A 1 85 ? 27.095 -6.269 -28.826 1.00 92.12 85 MET A CA 1
ATOM 673 C C . MET A 1 85 ? 27.125 -4.939 -29.594 1.00 92.12 85 MET A C 1
ATOM 675 O O . MET A 1 85 ? 26.595 -3.947 -29.097 1.00 92.12 85 MET A O 1
ATOM 679 N N . THR A 1 86 ? 27.717 -4.899 -30.793 1.00 90.44 86 THR A N 1
ATOM 680 C CA . THR A 1 86 ? 27.722 -3.703 -31.655 1.00 90.44 86 THR A CA 1
ATOM 681 C C . THR A 1 86 ? 26.351 -3.421 -32.287 1.00 90.44 86 THR A C 1
ATOM 683 O O . THR A 1 86 ? 26.094 -2.286 -32.693 1.00 90.44 86 THR A O 1
ATOM 686 N N . ASP A 1 87 ? 25.438 -4.403 -32.281 1.00 91.56 87 ASP A N 1
ATOM 687 C CA . ASP A 1 87 ? 24.052 -4.258 -32.743 1.00 91.56 87 ASP A CA 1
ATOM 688 C C . ASP A 1 87 ? 23.114 -3.641 -31.691 1.00 91.56 87 ASP A C 1
ATOM 690 O O . ASP A 1 87 ? 21.965 -3.335 -32.004 1.00 91.56 87 ASP A O 1
ATOM 694 N N . VAL A 1 88 ? 23.581 -3.398 -30.461 1.00 93.94 88 VAL A N 1
ATOM 695 C CA . VAL A 1 88 ? 22.801 -2.700 -29.426 1.00 93.94 88 VAL A CA 1
ATOM 696 C C . VAL A 1 88 ? 22.710 -1.214 -29.782 1.00 93.94 88 VAL A C 1
ATOM 698 O O . VAL A 1 88 ? 23.670 -0.451 -29.636 1.00 93.94 88 VAL A O 1
ATOM 701 N N . ARG A 1 89 ? 21.539 -0.774 -30.255 1.00 95.38 89 ARG A N 1
ATOM 702 C CA . ARG A 1 89 ? 21.320 0.604 -30.732 1.00 95.38 89 ARG A CA 1
ATOM 703 C C . ARG A 1 89 ? 20.611 1.490 -29.723 1.00 95.38 89 ARG A C 1
ATOM 705 O O . ARG A 1 89 ? 20.585 2.702 -29.929 1.00 95.38 89 ARG A O 1
ATOM 712 N N . SER A 1 90 ? 20.076 0.916 -28.652 1.00 97.38 90 SER A N 1
ATOM 713 C CA . SER A 1 90 ? 19.310 1.618 -27.623 1.00 97.38 90 SER A CA 1
ATOM 714 C C . SER A 1 90 ? 19.427 0.939 -26.251 1.00 97.38 90 SER A C 1
ATOM 716 O O . SER A 1 90 ? 19.763 -0.248 -26.192 1.00 97.38 90 SER A O 1
ATOM 718 N N . PRO A 1 91 ? 19.137 1.643 -25.137 1.00 97.00 91 PRO A N 1
ATOM 719 C CA . PRO A 1 91 ? 19.029 0.999 -23.830 1.00 97.00 91 PRO A CA 1
ATOM 720 C C . PRO A 1 91 ? 17.874 -0.014 -23.787 1.00 97.00 91 PRO A C 1
ATOM 722 O O . PRO A 1 91 ? 17.965 -0.994 -23.052 1.00 97.00 91 PRO A O 1
ATOM 725 N N . THR A 1 92 ? 16.839 0.153 -24.619 1.00 97.31 92 THR A N 1
ATOM 726 C CA . THR A 1 92 ? 15.792 -0.864 -24.809 1.00 97.31 92 THR A CA 1
ATOM 727 C C . THR A 1 92 ? 16.352 -2.182 -25.359 1.00 97.31 92 THR A C 1
ATOM 729 O O . THR A 1 92 ? 16.050 -3.232 -24.801 1.00 97.31 92 THR A O 1
ATOM 732 N N . ASP A 1 93 ? 17.225 -2.149 -26.374 1.00 96.88 93 ASP A N 1
ATOM 733 C CA . ASP A 1 93 ? 17.854 -3.367 -26.935 1.00 96.88 93 ASP A CA 1
ATOM 734 C C . ASP A 1 93 ? 18.752 -4.082 -25.918 1.00 96.88 93 ASP A C 1
ATOM 736 O O . ASP A 1 93 ? 18.951 -5.292 -25.977 1.00 96.88 93 ASP A O 1
ATOM 740 N N . MET A 1 94 ? 19.327 -3.316 -24.988 1.00 95.19 94 MET A N 1
ATOM 741 C CA . MET A 1 94 ? 20.155 -3.841 -23.906 1.00 95.19 94 MET A CA 1
ATOM 742 C C . MET A 1 94 ? 19.316 -4.585 -22.856 1.00 95.19 94 MET A C 1
ATOM 744 O O . MET A 1 94 ? 19.859 -5.384 -22.089 1.00 95.19 94 MET A O 1
ATOM 748 N N . GLY A 1 95 ? 18.011 -4.307 -22.802 1.00 95.94 95 GLY A N 1
ATOM 749 C CA . GLY A 1 95 ? 17.052 -4.929 -21.903 1.00 95.94 95 GLY A CA 1
ATOM 750 C C . GLY A 1 95 ? 16.597 -6.312 -22.371 1.00 95.94 95 GLY A C 1
ATOM 751 O O . GLY A 1 95 ? 16.543 -6.607 -23.559 1.00 95.94 95 GLY A O 1
ATOM 752 N N . VAL A 1 96 ? 16.218 -7.165 -21.418 1.00 96.75 96 VAL A N 1
ATOM 753 C CA . VAL A 1 96 ? 15.651 -8.508 -21.690 1.00 96.75 96 VAL A CA 1
ATOM 754 C C . VAL A 1 96 ? 14.251 -8.696 -21.088 1.00 96.75 96 VAL A C 1
ATOM 756 O O . VAL A 1 96 ? 13.810 -9.813 -20.825 1.00 96.75 96 VAL A O 1
ATOM 759 N N . ASN A 1 97 ? 13.557 -7.592 -20.802 1.00 96.75 97 ASN A N 1
ATOM 760 C CA . ASN A 1 97 ? 12.268 -7.598 -20.113 1.00 96.75 97 ASN A CA 1
ATOM 761 C C . ASN A 1 97 ? 11.122 -8.084 -21.024 1.00 96.75 97 ASN A C 1
ATOM 763 O O . ASN A 1 97 ? 10.893 -7.521 -22.095 1.00 96.75 97 ASN A O 1
ATOM 767 N N . MET A 1 98 ? 10.363 -9.075 -20.542 1.00 97.12 98 MET A N 1
ATOM 768 C CA . MET A 1 98 ? 9.215 -9.695 -21.223 1.00 97.12 98 MET A CA 1
ATOM 769 C C . MET A 1 98 ? 7.897 -9.571 -20.433 1.00 97.12 98 MET A C 1
ATOM 771 O O . MET A 1 98 ? 6.929 -10.262 -20.736 1.00 97.12 98 MET A O 1
ATOM 775 N N . VAL A 1 99 ? 7.833 -8.711 -19.406 1.00 96.44 99 VAL A N 1
ATOM 776 C CA . VAL A 1 99 ? 6.694 -8.621 -18.464 1.00 96.44 99 VAL A CA 1
ATOM 777 C C . VAL A 1 99 ? 5.347 -8.422 -19.160 1.00 96.44 99 VAL A C 1
ATOM 779 O O . VAL A 1 99 ? 4.372 -9.059 -18.764 1.00 96.44 99 VAL A O 1
ATOM 782 N N . LYS A 1 100 ? 5.278 -7.583 -20.203 1.0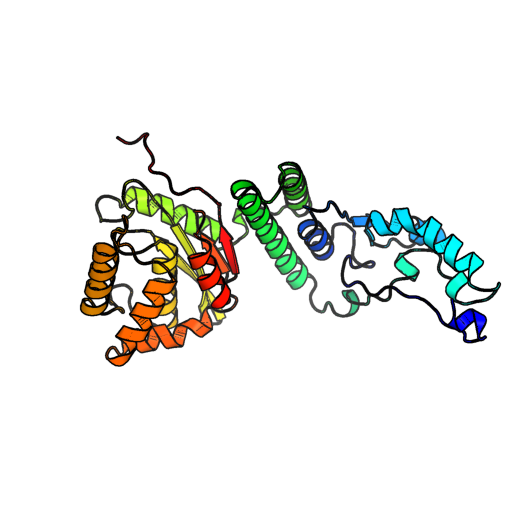0 97.00 100 LYS A N 1
ATOM 783 C CA . LYS A 1 100 ? 4.023 -7.332 -20.931 1.00 97.00 100 LYS A CA 1
ATOM 784 C C . LYS A 1 100 ? 3.418 -8.606 -21.517 1.00 97.00 100 LYS A C 1
ATOM 786 O O . LYS A 1 100 ? 2.202 -8.752 -21.480 1.00 97.00 100 LYS A O 1
ATOM 791 N N . GLU A 1 101 ? 4.246 -9.533 -21.994 1.00 97.38 101 GLU A N 1
ATOM 792 C CA . GLU A 1 101 ? 3.780 -10.788 -22.598 1.00 97.38 101 GLU A CA 1
ATOM 793 C C . GLU A 1 101 ? 3.079 -11.700 -21.576 1.00 97.38 101 GLU A C 1
ATOM 795 O O . GLU A 1 101 ? 2.295 -12.569 -21.945 1.00 97.38 101 GLU A O 1
ATOM 800 N N . GLY A 1 102 ? 3.332 -11.488 -20.279 1.00 96.69 102 GLY A N 1
ATOM 801 C CA . GLY A 1 102 ? 2.653 -12.182 -19.185 1.00 96.69 102 GLY A CA 1
ATOM 802 C C . GLY A 1 102 ? 1.368 -11.506 -18.696 1.00 96.69 102 GLY A C 1
ATOM 803 O O . GLY A 1 102 ? 0.703 -12.050 -17.814 1.00 96.69 102 GLY A O 1
ATOM 804 N N . ILE A 1 103 ? 1.001 -10.327 -19.216 1.00 97.62 103 ILE A N 1
ATOM 805 C CA . ILE A 1 103 ? -0.222 -9.625 -18.807 1.00 97.62 103 ILE A CA 1
ATOM 806 C C . ILE A 1 103 ? -1.423 -10.270 -19.506 1.00 97.62 103 ILE A C 1
ATOM 808 O O . ILE A 1 103 ? -1.688 -10.019 -20.679 1.00 97.62 103 ILE A O 1
ATOM 812 N N . VAL A 1 104 ? -2.173 -11.081 -18.759 1.00 98.12 104 VAL A N 1
ATOM 813 C CA . VAL A 1 104 ? -3.385 -11.763 -19.253 1.00 98.12 104 VAL A CA 1
ATOM 814 C C . VAL A 1 104 ? -4.646 -10.896 -19.184 1.00 98.12 104 VAL A C 1
ATOM 816 O O . VAL A 1 104 ? -5.574 -11.104 -19.958 1.00 98.12 104 VAL A O 1
ATOM 819 N N . ASP A 1 105 ? -4.679 -9.918 -18.273 1.00 98.19 105 ASP A N 1
ATOM 820 C CA . ASP A 1 105 ? -5.785 -8.971 -18.113 1.00 98.19 105 ASP A CA 1
ATOM 821 C C . ASP A 1 105 ? -5.237 -7.567 -17.835 1.00 98.19 105 ASP A C 1
ATOM 823 O O . ASP A 1 105 ? -4.717 -7.272 -16.754 1.00 98.19 105 ASP A O 1
ATOM 827 N N . ASN A 1 106 ? -5.364 -6.689 -18.832 1.00 97.38 106 ASN A N 1
ATOM 828 C CA . ASN A 1 106 ? -4.874 -5.321 -18.736 1.00 97.38 106 ASN A CA 1
ATOM 829 C C . ASN A 1 106 ? -5.689 -4.455 -17.758 1.00 97.38 106 ASN A C 1
ATOM 831 O O . ASN A 1 106 ? -5.144 -3.543 -17.138 1.00 97.38 106 ASN A O 1
ATOM 835 N N . GLY A 1 107 ? -6.990 -4.722 -17.615 1.00 98.12 107 GLY A N 1
ATOM 836 C CA . GLY A 1 107 ? -7.868 -3.957 -16.732 1.00 98.12 107 GLY A CA 1
ATOM 837 C C . GLY A 1 107 ? -7.494 -4.172 -15.270 1.00 98.12 107 GLY A C 1
ATOM 838 O O . GLY A 1 107 ? -7.327 -3.204 -14.526 1.00 98.12 107 GLY A O 1
ATOM 839 N N . VAL A 1 108 ? -7.261 -5.431 -14.890 1.00 97.81 108 VAL A N 1
ATOM 840 C CA . VAL A 1 108 ? -6.855 -5.807 -13.528 1.00 97.81 108 VAL A CA 1
ATOM 841 C C . VAL A 1 108 ? -5.508 -5.187 -13.150 1.00 97.81 108 VAL A C 1
ATOM 843 O O . VAL A 1 108 ? -5.391 -4.596 -12.076 1.00 97.81 108 VAL A O 1
ATOM 846 N N . VAL A 1 109 ? -4.492 -5.258 -14.021 1.00 98.00 109 VAL A N 1
ATOM 847 C CA . VAL A 1 109 ? -3.173 -4.669 -13.713 1.00 98.00 109 VAL A CA 1
ATOM 848 C C . VAL A 1 109 ? -3.212 -3.143 -13.681 1.00 98.00 109 VAL A C 1
ATOM 850 O O . VAL A 1 109 ? -2.508 -2.538 -12.872 1.00 98.00 109 VAL A O 1
ATOM 853 N N . CYS A 1 110 ? -4.041 -2.511 -14.520 1.00 97.75 110 CYS A N 1
ATOM 854 C CA . CYS A 1 110 ? -4.234 -1.064 -14.500 1.00 97.75 110 CYS A CA 1
ATOM 855 C C . CYS A 1 110 ? -4.858 -0.606 -13.181 1.00 97.75 110 CYS A C 1
ATOM 857 O O . CYS A 1 110 ? -4.354 0.339 -12.576 1.00 97.75 110 CYS A O 1
ATOM 859 N N . GLU A 1 111 ? -5.908 -1.286 -12.715 1.00 97.31 111 GLU A N 1
ATOM 860 C CA . GLU A 1 111 ? -6.548 -0.962 -11.438 1.00 97.31 111 GLU A CA 1
ATOM 861 C C . GLU A 1 111 ? -5.603 -1.212 -10.258 1.00 97.31 111 GLU A C 1
ATOM 863 O O . GLU A 1 111 ? -5.404 -0.331 -9.424 1.00 97.31 111 GLU A O 1
ATOM 868 N N . ALA A 1 112 ? -4.919 -2.360 -10.229 1.00 96.81 112 ALA A N 1
ATOM 869 C CA . ALA A 1 112 ? -3.950 -2.670 -9.178 1.00 96.81 112 ALA A CA 1
ATOM 870 C C . ALA A 1 112 ? -2.814 -1.631 -9.103 1.00 96.81 112 ALA A C 1
ATOM 872 O O . ALA A 1 112 ? -2.381 -1.251 -8.013 1.00 96.81 112 ALA A O 1
ATOM 873 N N . SER A 1 113 ? -2.366 -1.142 -10.262 1.00 98.19 113 SER A N 1
ATOM 874 C CA . SER A 1 113 ? -1.329 -0.116 -10.370 1.00 98.19 113 SER A CA 1
ATOM 875 C C . SER A 1 113 ? -1.824 1.251 -9.895 1.00 98.19 113 SER A C 1
ATOM 877 O O . SER A 1 113 ? -1.107 1.931 -9.168 1.00 98.19 113 SER A O 1
ATOM 879 N N . LYS A 1 114 ? -3.067 1.640 -10.216 1.00 98.12 114 LYS A N 1
ATOM 880 C CA . LYS A 1 114 ? -3.690 2.853 -9.656 1.00 98.12 114 LYS A CA 1
ATOM 881 C C . LYS A 1 114 ? -3.785 2.788 -8.135 1.00 98.12 114 LYS A C 1
ATOM 883 O O . LYS A 1 114 ? -3.402 3.747 -7.469 1.00 98.12 114 LYS A O 1
ATOM 888 N N . GLN A 1 115 ? -4.205 1.651 -7.577 1.00 97.81 115 GLN A N 1
ATOM 889 C CA . GLN A 1 115 ? -4.224 1.460 -6.125 1.00 97.81 115 GLN A CA 1
ATOM 890 C C . GLN A 1 115 ? -2.819 1.582 -5.518 1.00 97.81 115 GLN A C 1
ATOM 892 O O . GLN A 1 115 ? -2.663 2.212 -4.474 1.00 97.81 115 GLN A O 1
ATOM 897 N N . GLU A 1 116 ? -1.779 1.056 -6.175 1.00 98.12 116 GLU A N 1
ATOM 898 C CA . GLU A 1 116 ? -0.393 1.227 -5.716 1.00 98.12 116 GLU A CA 1
ATOM 899 C C . GLU A 1 116 ? 0.066 2.690 -5.751 1.00 98.12 116 GLU A C 1
ATOM 901 O O . GLU A 1 116 ? 0.670 3.155 -4.786 1.00 98.12 116 GLU A O 1
ATOM 906 N N . ILE A 1 117 ? -0.283 3.446 -6.795 1.00 98.50 117 ILE A N 1
ATOM 907 C CA . ILE A 1 117 ? 0.003 4.887 -6.879 1.00 98.50 117 ILE A CA 1
ATOM 908 C C . ILE A 1 117 ? -0.626 5.628 -5.686 1.00 98.50 117 ILE A C 1
ATOM 910 O O . ILE A 1 117 ? 0.049 6.412 -5.016 1.00 98.50 117 ILE A O 1
ATOM 914 N N . VAL A 1 118 ? -1.886 5.324 -5.350 1.00 98.50 118 VAL A N 1
ATOM 915 C CA . VAL A 1 118 ? -2.565 5.908 -4.178 1.00 98.50 118 VAL A CA 1
ATOM 916 C C . VAL A 1 118 ? -1.886 5.490 -2.863 1.00 98.50 118 VAL A C 1
ATOM 918 O O . VAL A 1 118 ? -1.752 6.307 -1.948 1.00 98.50 118 VAL A O 1
ATOM 921 N N . ARG A 1 119 ? -1.396 4.246 -2.740 1.00 98.12 119 ARG A N 1
ATOM 922 C CA . ARG A 1 119 ? -0.621 3.816 -1.557 1.00 98.12 119 ARG A CA 1
ATOM 923 C C . ARG A 1 119 ? 0.679 4.610 -1.418 1.00 98.12 119 ARG A C 1
ATOM 925 O O . ARG A 1 119 ? 0.988 5.059 -0.313 1.00 98.12 119 ARG A O 1
ATOM 932 N N . ARG A 1 120 ? 1.408 4.832 -2.517 1.00 98.00 120 ARG A N 1
ATOM 933 C CA . ARG A 1 120 ? 2.642 5.640 -2.533 1.00 98.00 120 ARG A CA 1
ATOM 934 C C . ARG A 1 120 ? 2.384 7.087 -2.150 1.00 98.00 120 ARG A C 1
ATOM 936 O O . ARG A 1 120 ? 3.121 7.632 -1.334 1.00 98.00 120 ARG A O 1
ATOM 943 N N . TYR A 1 121 ? 1.283 7.662 -2.628 1.00 98.50 121 TYR A N 1
ATOM 944 C CA . TYR A 1 121 ? 0.829 8.987 -2.215 1.00 98.50 121 TYR A CA 1
ATOM 945 C C . TYR A 1 121 ? 0.687 9.113 -0.690 1.00 98.50 121 TYR A C 1
ATOM 947 O O . TYR A 1 121 ? 1.257 10.025 -0.087 1.00 98.50 121 TYR A O 1
ATOM 955 N N . PHE A 1 122 ? -0.020 8.182 -0.040 1.00 98.38 122 PHE A N 1
ATOM 956 C CA . PHE A 1 122 ? -0.157 8.208 1.420 1.00 98.38 122 PHE A CA 1
ATOM 957 C C . PHE A 1 122 ? 1.169 7.948 2.136 1.00 98.38 122 PHE A C 1
ATOM 959 O O . PHE A 1 122 ? 1.460 8.593 3.144 1.00 98.38 122 PHE A O 1
ATOM 966 N N . ARG A 1 123 ? 1.989 7.033 1.608 1.00 97.50 123 ARG A N 1
ATOM 967 C CA . ARG A 1 123 ? 3.300 6.711 2.171 1.00 97.50 123 ARG A CA 1
ATOM 968 C C . ARG A 1 123 ? 4.215 7.934 2.209 1.00 97.50 123 ARG A C 1
ATOM 970 O O . ARG A 1 123 ? 4.721 8.248 3.279 1.00 97.50 123 ARG A O 1
ATOM 977 N N . TYR A 1 124 ? 4.386 8.652 1.100 1.00 98.00 124 TYR A N 1
ATOM 978 C CA . TYR A 1 124 ? 5.280 9.814 1.080 1.00 98.00 124 TYR A CA 1
ATOM 979 C C . TYR A 1 124 ? 4.772 10.965 1.947 1.00 98.00 124 TYR A C 1
ATOM 981 O O . TYR A 1 124 ? 5.569 11.647 2.583 1.00 98.00 124 TYR A O 1
ATOM 989 N N . ARG A 1 125 ? 3.451 11.165 2.051 1.00 97.19 125 ARG A N 1
ATOM 990 C CA . ARG A 1 125 ? 2.888 12.163 2.979 1.00 97.19 125 ARG A CA 1
ATOM 991 C C . ARG A 1 125 ? 3.173 11.822 4.433 1.00 97.19 125 ARG A C 1
ATOM 993 O O . ARG A 1 125 ? 3.507 12.711 5.210 1.00 97.19 125 ARG A O 1
ATOM 1000 N N . ARG A 1 126 ? 3.079 10.543 4.791 1.00 96.12 126 ARG A N 1
ATOM 1001 C CA . ARG A 1 126 ? 3.485 10.057 6.109 1.00 96.12 126 ARG A CA 1
ATOM 1002 C C . ARG A 1 126 ? 4.983 10.268 6.342 1.00 96.12 126 ARG A C 1
ATOM 1004 O O . ARG A 1 126 ? 5.341 10.895 7.331 1.00 96.12 126 ARG A O 1
ATOM 1011 N N . GLU A 1 127 ? 5.830 9.817 5.420 1.00 96.00 127 GLU A N 1
ATOM 1012 C CA . GLU A 1 127 ? 7.287 9.989 5.506 1.00 96.00 127 GLU A CA 1
ATOM 1013 C C . GLU A 1 127 ? 7.679 11.471 5.608 1.00 96.00 127 GLU A C 1
ATOM 1015 O O . GLU A 1 127 ? 8.627 11.808 6.308 1.00 96.00 127 GLU A O 1
ATOM 1020 N N . PHE A 1 128 ? 6.934 12.379 4.974 1.00 96.56 128 PHE A N 1
ATOM 1021 C CA . PHE A 1 128 ? 7.160 13.819 5.090 1.00 96.56 128 PHE A CA 1
ATOM 1022 C C . PHE A 1 128 ? 6.864 14.332 6.505 1.00 96.56 128 PHE A C 1
ATOM 1024 O O . PHE A 1 128 ? 7.668 15.072 7.067 1.00 96.56 128 PHE A O 1
ATOM 1031 N N . VAL A 1 129 ? 5.750 13.904 7.113 1.00 95.25 129 VAL A N 1
ATOM 1032 C CA . VAL A 1 129 ? 5.419 14.233 8.515 1.00 95.25 129 VAL A CA 1
ATOM 1033 C C . VAL A 1 129 ? 6.472 13.677 9.482 1.00 95.25 129 VAL A C 1
ATOM 1035 O O . VAL A 1 129 ? 6.779 14.316 10.485 1.00 95.25 129 VAL A O 1
ATOM 1038 N N . GLU A 1 130 ? 7.050 12.515 9.175 1.00 93.31 130 GLU A N 1
ATOM 1039 C CA . GLU A 1 130 ? 8.128 11.889 9.955 1.00 93.31 130 GLU A CA 1
ATOM 1040 C C . GLU A 1 130 ? 9.519 12.497 9.685 1.00 93.31 130 GLU A C 1
ATOM 1042 O O . GLU A 1 130 ? 10.478 12.167 10.383 1.00 93.31 130 GLU A O 1
ATOM 1047 N N . GLY A 1 131 ? 9.646 13.399 8.705 1.00 94.38 131 GLY A N 1
ATOM 1048 C CA . GLY A 1 131 ? 10.917 14.024 8.327 1.00 94.38 131 GLY A CA 1
ATOM 1049 C C . GLY A 1 131 ? 11.846 13.128 7.497 1.00 94.38 131 GLY A C 1
ATOM 1050 O O . GLY A 1 131 ? 13.043 13.395 7.418 1.00 94.38 131 GLY A O 1
ATOM 1051 N N . CYS A 1 132 ? 11.321 12.068 6.880 1.00 93.56 132 CYS A N 1
ATOM 1052 C CA . CYS A 1 132 ? 12.068 11.105 6.065 1.00 93.56 132 CYS A CA 1
ATOM 1053 C C . CYS A 1 132 ? 12.131 11.463 4.571 1.00 93.56 132 CYS A C 1
ATOM 1055 O O . CYS A 1 132 ? 12.915 10.861 3.840 1.00 93.56 132 CYS A O 1
ATOM 1057 N N . THR A 1 133 ? 11.325 12.415 4.097 1.00 94.88 133 THR A N 1
ATOM 1058 C CA . THR A 1 133 ? 11.346 12.868 2.697 1.00 94.88 133 THR A CA 1
ATOM 1059 C C . THR A 1 133 ? 11.131 14.376 2.582 1.00 94.88 133 THR A C 1
ATOM 1061 O O . THR A 1 133 ? 10.762 15.044 3.548 1.00 94.88 133 THR A O 1
ATOM 1064 N N . LEU A 1 134 ? 11.388 14.918 1.392 1.00 94.88 134 LEU A N 1
ATOM 1065 C CA . LEU A 1 134 ? 11.305 16.346 1.089 1.00 94.88 134 LEU A CA 1
ATOM 1066 C C . LEU A 1 134 ? 9.967 16.715 0.439 1.00 94.88 134 LEU A C 1
ATOM 1068 O O . LEU A 1 134 ? 9.242 15.862 -0.072 1.00 94.88 134 LEU A O 1
ATOM 1072 N N . HIS A 1 135 ? 9.663 18.014 0.427 1.00 96.19 135 HIS A N 1
ATOM 1073 C CA . HIS A 1 135 ? 8.445 18.537 -0.196 1.00 96.19 135 HIS A CA 1
ATOM 1074 C C . HIS A 1 135 ? 8.379 18.228 -1.701 1.00 96.19 135 HIS A C 1
ATOM 1076 O O . HIS A 1 135 ? 7.325 17.842 -2.196 1.00 96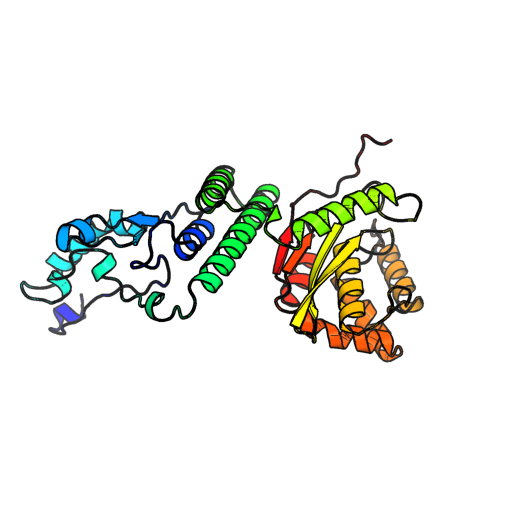.19 135 HIS A O 1
ATOM 1082 N N . ASP A 1 136 ? 9.520 18.271 -2.396 1.00 96.62 136 ASP A N 1
ATOM 1083 C CA . ASP A 1 136 ? 9.646 17.930 -3.819 1.00 96.62 136 ASP A CA 1
ATOM 1084 C C . ASP A 1 136 ? 9.085 16.539 -4.157 1.00 96.62 136 ASP A C 1
ATOM 1086 O O . ASP A 1 136 ? 8.509 16.340 -5.229 1.00 96.62 136 ASP A O 1
ATOM 1090 N N . THR A 1 137 ? 9.222 15.571 -3.245 1.00 97.25 137 THR A N 1
ATOM 1091 C CA . THR A 1 137 ? 8.648 14.228 -3.405 1.00 97.25 137 THR A CA 1
ATOM 1092 C C . THR A 1 137 ? 7.123 14.288 -3.446 1.00 97.25 137 THR A C 1
ATOM 1094 O O . THR A 1 137 ? 6.503 13.612 -4.266 1.00 97.25 137 THR A O 1
ATOM 1097 N N . LEU A 1 138 ? 6.504 15.122 -2.601 1.00 97.50 138 LEU A N 1
ATOM 1098 C CA . LEU A 1 138 ? 5.051 15.302 -2.574 1.00 97.50 138 LEU A CA 1
ATOM 1099 C C . LEU A 1 138 ? 4.555 15.961 -3.862 1.00 97.50 138 LEU A C 1
ATOM 1101 O O . LEU A 1 138 ? 3.593 15.475 -4.450 1.00 97.50 138 LEU A O 1
ATOM 1105 N N . ASP A 1 139 ? 5.253 16.990 -4.347 1.00 97.50 139 ASP A N 1
ATOM 1106 C CA . ASP A 1 139 ? 4.912 17.676 -5.599 1.00 97.50 139 ASP A CA 1
ATOM 1107 C C . ASP A 1 139 ? 4.986 16.740 -6.812 1.00 97.50 139 ASP A C 1
ATOM 1109 O O . ASP A 1 139 ? 4.133 16.782 -7.705 1.00 97.50 139 ASP A O 1
ATOM 1113 N N . ARG A 1 140 ? 6.005 15.872 -6.864 1.00 97.31 140 ARG A N 1
ATOM 1114 C CA . ARG A 1 140 ? 6.096 14.814 -7.883 1.00 97.31 140 ARG A CA 1
ATOM 1115 C C . ARG A 1 140 ? 4.916 13.859 -7.767 1.00 97.31 140 ARG A C 1
ATOM 1117 O O . ARG A 1 140 ? 4.280 13.552 -8.773 1.00 97.31 140 ARG A O 1
ATOM 1124 N N . MET A 1 141 ? 4.589 13.436 -6.552 1.00 98.00 141 MET A N 1
ATOM 1125 C CA . MET A 1 141 ? 3.511 12.486 -6.314 1.00 98.00 141 MET A CA 1
ATOM 1126 C C . MET A 1 141 ? 2.130 13.061 -6.666 1.00 98.00 141 MET A C 1
ATOM 1128 O O . MET A 1 141 ? 1.304 12.356 -7.244 1.00 98.00 141 MET A O 1
ATOM 1132 N N . ASP A 1 142 ? 1.897 14.350 -6.417 1.00 97.62 142 ASP A N 1
ATOM 1133 C CA . ASP A 1 142 ? 0.670 15.050 -6.813 1.00 97.62 142 ASP A CA 1
ATOM 1134 C C . ASP A 1 142 ? 0.531 15.108 -8.351 1.00 97.62 142 ASP A C 1
ATOM 1136 O O . ASP A 1 142 ? -0.549 14.850 -8.891 1.00 97.62 142 ASP A O 1
ATOM 1140 N N . LYS A 1 143 ? 1.631 15.341 -9.087 1.00 97.25 143 LYS A N 1
ATOM 1141 C CA . LYS A 1 143 ? 1.649 15.271 -10.564 1.00 97.25 143 LYS A CA 1
ATOM 1142 C C . LYS A 1 143 ? 1.378 13.858 -11.077 1.00 97.25 143 LYS A C 1
ATOM 1144 O O . LYS A 1 143 ? 0.616 13.687 -12.028 1.00 97.25 143 LYS A O 1
ATOM 1149 N N . ILE A 1 144 ? 1.971 12.849 -10.442 1.00 97.69 144 ILE A N 1
ATOM 1150 C CA . ILE A 1 144 ? 1.782 11.440 -10.805 1.00 97.69 144 ILE A CA 1
ATOM 1151 C C . ILE A 1 144 ? 0.322 11.010 -10.585 1.00 97.69 144 ILE A C 1
ATOM 1153 O O . ILE A 1 144 ? -0.269 10.385 -11.462 1.00 97.69 144 ILE A O 1
ATOM 1157 N N . MET A 1 145 ? -0.294 11.396 -9.463 1.00 97.75 145 MET A N 1
ATOM 1158 C CA . MET A 1 145 ? -1.720 11.156 -9.198 1.00 97.75 145 MET A CA 1
ATOM 1159 C C . MET A 1 145 ? -2.612 11.798 -10.269 1.00 97.75 145 MET A C 1
ATOM 1161 O O . MET A 1 145 ? -3.508 11.142 -10.807 1.00 97.75 145 MET A O 1
ATOM 1165 N N . ALA A 1 146 ? -2.330 13.055 -10.632 1.00 97.00 146 ALA A N 1
ATOM 1166 C CA . ALA A 1 146 ? -3.063 13.768 -11.675 1.00 97.00 146 ALA A CA 1
ATOM 1167 C C . ALA A 1 146 ? -2.938 13.087 -13.051 1.00 97.00 146 ALA A C 1
ATOM 1169 O O . ALA A 1 146 ? -3.933 12.975 -13.766 1.00 97.00 146 ALA A O 1
ATOM 1170 N N . LYS A 1 147 ? -1.748 12.572 -13.392 1.00 94.62 147 LYS A N 1
ATOM 1171 C CA . LYS A 1 147 ? -1.458 11.868 -14.656 1.00 94.62 147 LYS A CA 1
ATOM 1172 C C . LYS A 1 147 ? -2.357 10.647 -14.878 1.00 94.62 147 LYS A C 1
ATOM 1174 O O . LYS A 1 147 ? -2.784 10.406 -16.001 1.00 94.62 147 LYS A O 1
ATOM 1179 N N . VAL A 1 148 ? -2.686 9.903 -13.819 1.00 95.50 148 VAL A N 1
ATOM 1180 C CA . VAL A 1 148 ? -3.591 8.734 -13.895 1.00 95.50 148 VAL A CA 1
ATOM 1181 C C . VAL A 1 148 ? -5.040 9.048 -13.515 1.00 95.50 148 VAL A C 1
ATOM 1183 O O . VAL A 1 148 ? -5.876 8.141 -13.494 1.00 95.50 148 VAL A O 1
ATOM 1186 N N . GLY A 1 149 ? -5.344 10.314 -13.212 1.00 95.75 149 GLY A N 1
ATOM 1187 C CA . GLY A 1 149 ? -6.664 10.757 -12.766 1.00 95.75 149 GLY A CA 1
ATOM 1188 C C . GLY A 1 149 ? -7.108 10.136 -11.440 1.00 95.75 149 GLY A C 1
ATOM 1189 O O . GLY A 1 149 ? -8.311 10.028 -11.210 1.00 95.75 149 GLY A O 1
ATOM 1190 N N . ALA A 1 150 ? -6.162 9.701 -10.602 1.00 96.00 150 ALA A N 1
ATOM 1191 C CA . ALA A 1 150 ? -6.452 9.061 -9.326 1.00 96.00 150 ALA A CA 1
ATOM 1192 C C . ALA A 1 150 ? -6.664 10.098 -8.220 1.00 96.00 150 ALA A C 1
ATOM 1194 O O . ALA A 1 150 ? -6.070 11.180 -8.214 1.00 96.00 150 ALA A O 1
ATOM 1195 N N . LYS A 1 151 ? -7.488 9.736 -7.243 1.00 97.44 151 LYS A N 1
ATOM 1196 C CA . LYS A 1 151 ? -7.760 10.508 -6.035 1.00 97.44 151 LYS A CA 1
ATOM 1197 C C . LYS A 1 151 ? -7.492 9.655 -4.800 1.00 97.44 151 LYS A C 1
ATOM 1199 O O . LYS A 1 151 ? -7.704 8.444 -4.838 1.00 97.44 151 LYS A O 1
ATOM 1204 N N . PRO A 1 152 ? -7.081 10.259 -3.673 1.00 97.00 152 PRO A N 1
ATOM 1205 C CA . PRO A 1 152 ? -6.954 9.533 -2.410 1.00 97.00 152 PRO A CA 1
ATOM 1206 C C . PRO A 1 152 ? -8.239 8.777 -2.039 1.00 97.00 152 PRO A C 1
ATOM 1208 O O . PRO A 1 152 ? -8.186 7.678 -1.496 1.00 97.00 152 PRO A O 1
ATOM 1211 N N . GLU A 1 153 ? -9.396 9.355 -2.366 1.00 97.19 153 GLU A N 1
ATOM 1212 C CA . GLU A 1 153 ? -10.723 8.797 -2.107 1.00 97.19 153 GLU A CA 1
ATOM 1213 C C . GLU A 1 153 ? -11.085 7.582 -2.974 1.00 97.19 153 GLU A C 1
ATOM 1215 O O . GLU A 1 153 ? -12.036 6.883 -2.626 1.00 97.19 153 GLU A O 1
ATOM 1220 N N . ASP A 1 154 ? -10.339 7.294 -4.047 1.00 95.69 154 ASP A N 1
ATOM 1221 C CA . ASP A 1 154 ? -10.560 6.105 -4.890 1.00 95.69 154 ASP A CA 1
ATOM 1222 C C . ASP A 1 154 ? -10.241 4.805 -4.137 1.00 95.69 154 ASP A C 1
ATOM 1224 O O . ASP A 1 154 ? -10.670 3.715 -4.518 1.00 95.69 154 ASP A O 1
ATOM 1228 N N . ARG A 1 155 ? -9.507 4.909 -3.025 1.00 96.56 155 ARG A N 1
ATOM 1229 C CA . ARG A 1 155 ? -9.264 3.801 -2.111 1.00 96.56 155 ARG A CA 1
ATOM 1230 C C . ARG A 1 155 ? -10.452 3.638 -1.161 1.00 96.56 155 ARG A C 1
ATOM 1232 O O . ARG A 1 155 ? -10.704 4.483 -0.297 1.00 96.56 155 ARG A O 1
ATOM 1239 N N . SER A 1 156 ? -11.127 2.496 -1.277 1.00 96.81 156 SER A N 1
ATOM 1240 C CA . SER A 1 156 ? -12.382 2.125 -0.596 1.00 96.81 156 SER A CA 1
ATOM 1241 C C . SER A 1 156 ? -12.427 2.436 0.910 1.00 96.81 156 SER A C 1
ATOM 1243 O O . SER A 1 156 ? -13.471 2.816 1.440 1.00 96.81 156 SER A O 1
ATOM 1245 N N . VAL A 1 157 ? -11.295 2.314 1.609 1.00 98.50 157 VAL A N 1
ATOM 1246 C CA . VAL A 1 157 ? -11.170 2.468 3.068 1.00 98.50 157 VAL A CA 1
ATOM 1247 C C . VAL A 1 157 ? -10.926 3.903 3.554 1.00 98.50 157 VAL A C 1
ATOM 1249 O O . VAL A 1 157 ? -11.121 4.181 4.738 1.00 98.50 157 VAL A O 1
ATOM 1252 N N . VAL A 1 158 ? -10.561 4.843 2.677 1.00 98.69 158 VAL A N 1
ATOM 1253 C CA . VAL A 1 158 ? -10.175 6.212 3.076 1.00 98.69 158 VAL A CA 1
ATOM 1254 C C . VAL A 1 158 ? -11.367 7.001 3.614 1.00 98.69 158 VAL A C 1
ATOM 1256 O O . VAL A 1 158 ? -11.369 7.450 4.765 1.00 98.69 158 VAL A O 1
ATOM 1259 N N . LEU A 1 159 ? -12.423 7.144 2.809 1.00 98.56 159 LEU A N 1
ATOM 1260 C CA . LEU A 1 159 ? -13.619 7.886 3.214 1.00 98.56 159 LEU A CA 1
ATOM 1261 C C . LEU A 1 159 ? -14.314 7.274 4.445 1.00 98.56 159 LEU A C 1
ATOM 1263 O O . LEU A 1 159 ? -14.693 8.037 5.338 1.00 98.56 159 LEU A O 1
ATOM 1267 N N . PRO A 1 160 ? -14.477 5.942 4.558 1.00 98.81 160 PRO A N 1
ATOM 1268 C CA . PRO A 1 160 ? -15.015 5.320 5.764 1.00 98.81 160 PRO A CA 1
ATOM 1269 C C . PRO A 1 160 ? -14.197 5.600 7.027 1.00 98.81 160 PRO A C 1
ATOM 1271 O O . PRO A 1 160 ? -14.788 5.894 8.066 1.00 98.81 160 PRO A O 1
ATOM 1274 N N . ALA A 1 161 ? -12.862 5.568 6.955 1.00 98.75 161 ALA A N 1
ATOM 1275 C CA . ALA A 1 161 ? -12.010 5.886 8.099 1.00 98.75 161 ALA A CA 1
ATOM 1276 C C . ALA A 1 161 ? -12.182 7.350 8.536 1.00 98.75 161 ALA A C 1
ATOM 1278 O O . ALA A 1 161 ? -12.389 7.620 9.720 1.00 98.75 161 ALA A O 1
ATOM 1279 N N . ARG A 1 162 ? -12.191 8.292 7.582 1.00 98.56 162 ARG A N 1
ATOM 1280 C CA . ARG A 1 162 ? -12.442 9.720 7.850 1.00 98.56 162 ARG A CA 1
ATOM 1281 C C . ARG A 1 162 ? -13.817 9.952 8.475 1.00 98.56 162 ARG A C 1
ATOM 1283 O O . ARG A 1 162 ? -13.923 10.609 9.507 1.00 98.56 162 ARG A O 1
ATOM 1290 N N . LYS A 1 163 ? -14.866 9.332 7.922 1.00 98.56 163 LYS A N 1
ATOM 1291 C CA . LYS A 1 163 ? -16.223 9.370 8.496 1.00 98.56 163 LYS A CA 1
ATOM 1292 C C . LYS A 1 163 ? -16.267 8.783 9.907 1.00 98.56 163 LYS A C 1
ATOM 1294 O O . LYS A 1 163 ? -16.989 9.302 10.751 1.00 98.56 163 LYS A O 1
ATOM 1299 N N . ALA A 1 164 ? -15.499 7.729 10.187 1.00 98.44 164 ALA A N 1
ATOM 1300 C CA . ALA A 1 164 ? -15.429 7.140 11.520 1.00 98.44 164 ALA A CA 1
ATOM 1301 C C . ALA A 1 164 ? -14.817 8.103 12.552 1.00 98.44 164 ALA A C 1
ATOM 1303 O O . ALA A 1 164 ? -15.314 8.151 13.677 1.00 98.44 164 ALA A O 1
ATOM 1304 N N . ALA A 1 165 ? -13.807 8.895 12.175 1.00 97.94 165 ALA A N 1
ATOM 1305 C CA . ALA A 1 165 ? -13.243 9.933 13.041 1.00 97.94 165 ALA A CA 1
ATOM 1306 C C . ALA A 1 165 ? -14.260 11.047 13.344 1.00 97.94 165 ALA A C 1
ATOM 1308 O O . ALA A 1 165 ? -14.478 11.376 14.509 1.00 97.94 165 ALA A O 1
ATOM 1309 N N . GLU A 1 166 ? -14.951 11.562 12.322 1.00 97.56 166 GLU A N 1
ATOM 1310 C CA . GLU A 1 166 ? -16.006 12.576 12.499 1.00 97.56 166 GLU A CA 1
ATOM 1311 C C . GLU A 1 166 ? -17.154 12.067 13.374 1.00 97.56 166 GLU A C 1
ATOM 1313 O O . GLU A 1 166 ? -17.665 12.755 14.257 1.00 97.56 166 GLU A O 1
ATOM 1318 N N . GLU A 1 167 ? -17.542 10.814 13.175 1.00 97.00 167 GLU A N 1
ATOM 1319 C CA . GLU A 1 167 ? -18.572 10.178 13.979 1.00 97.00 167 GLU A CA 1
ATOM 1320 C C . GLU A 1 167 ? -18.113 9.936 15.426 1.00 97.00 167 GLU A C 1
ATOM 1322 O O . GLU A 1 167 ? -18.922 10.007 16.350 1.00 97.00 167 GLU A O 1
ATOM 1327 N N . ALA A 1 168 ? -16.822 9.672 15.655 1.00 96.56 168 ALA A N 1
ATOM 1328 C CA . ALA A 1 168 ? -16.265 9.609 17.005 1.00 96.56 168 ALA A CA 1
ATOM 1329 C C . ALA A 1 168 ? -16.380 10.967 17.716 1.00 96.56 168 ALA A C 1
ATOM 1331 O O . ALA A 1 168 ? -16.720 10.990 18.897 1.00 96.56 168 ALA A O 1
ATOM 1332 N N . LYS A 1 169 ? -16.171 12.074 16.988 1.00 95.62 169 LYS A N 1
ATOM 1333 C CA . LYS A 1 169 ? -16.361 13.445 17.489 1.00 95.62 169 LYS A CA 1
ATOM 1334 C C . LYS A 1 169 ? -17.820 13.717 17.852 1.00 95.62 169 LYS A C 1
ATOM 1336 O O . LYS A 1 169 ? -18.103 14.161 18.959 1.00 95.62 169 LYS A O 1
ATOM 1341 N N . ARG A 1 170 ? -18.765 13.366 16.974 1.00 95.94 170 ARG A N 1
ATOM 1342 C CA . ARG A 1 170 ? -20.211 13.524 17.242 1.00 95.94 170 ARG A CA 1
ATOM 1343 C C . ARG A 1 170 ? -20.695 12.699 18.434 1.00 95.94 170 ARG A C 1
ATOM 1345 O O . ARG A 1 170 ? -21.554 13.153 19.180 1.00 95.94 170 ARG A O 1
ATOM 1352 N N . ARG A 1 171 ? -20.126 11.507 18.634 1.00 94.88 171 ARG A N 1
ATOM 1353 C CA . ARG A 1 171 ? -20.488 10.572 19.716 1.00 94.88 171 ARG A CA 1
ATOM 1354 C C . ARG A 1 171 ? -19.577 10.672 20.939 1.00 94.88 171 ARG A C 1
ATOM 1356 O O . ARG A 1 171 ? -19.436 9.704 21.689 1.00 94.88 171 ARG A O 1
ATOM 1363 N N . GLN A 1 172 ? -18.966 11.834 21.169 1.00 92.50 172 GLN A N 1
ATOM 1364 C CA . GLN A 1 172 ? -18.134 12.075 22.349 1.00 92.50 172 GLN A CA 1
ATOM 1365 C C . GLN A 1 172 ? -18.899 11.825 23.658 1.00 92.50 172 GLN A C 1
ATOM 1367 O O . GLN A 1 172 ? -18.364 11.216 24.584 1.00 92.50 172 GLN A O 1
ATOM 1372 N N . THR A 1 173 ? -20.170 12.232 23.718 1.00 90.75 173 THR A N 1
ATOM 1373 C CA . THR A 1 173 ? -21.058 12.032 24.879 1.00 90.75 173 THR A CA 1
ATOM 1374 C C . THR A 1 173 ? -21.353 10.558 25.165 1.00 90.75 173 THR A C 1
ATOM 1376 O O . THR A 1 173 ? -21.686 10.204 26.291 1.00 90.75 173 THR A O 1
ATOM 1379 N N . GLU A 1 174 ? -21.161 9.679 24.180 1.00 91.94 174 GLU A N 1
ATOM 1380 C CA . GLU A 1 174 ? -21.320 8.227 24.298 1.00 91.94 174 GLU A CA 1
ATOM 1381 C C . GLU A 1 174 ? -19.986 7.505 24.575 1.00 91.94 174 GLU A C 1
ATOM 1383 O O . GLU A 1 174 ? -19.865 6.290 24.405 1.00 91.94 174 GLU A O 1
ATOM 1388 N N . GLY A 1 175 ? -18.944 8.247 24.964 1.00 91.69 175 GLY A N 1
ATOM 1389 C CA . GLY A 1 175 ? -17.638 7.687 25.311 1.00 91.69 175 GLY A CA 1
ATOM 1390 C C . GLY A 1 175 ? -16.763 7.324 24.108 1.00 91.69 175 GLY A C 1
ATOM 1391 O O . GLY A 1 175 ? -15.893 6.454 24.225 1.00 91.69 175 GLY A O 1
ATOM 1392 N N . LYS A 1 176 ? -16.978 7.953 22.944 1.00 95.56 176 LYS A N 1
ATOM 1393 C CA . LYS A 1 176 ? -16.029 7.910 21.817 1.00 95.56 176 LYS A CA 1
ATOM 1394 C C . LYS A 1 176 ? -15.027 9.060 21.890 1.00 95.56 176 LYS A C 1
ATOM 1396 O O . LYS A 1 176 ? -15.272 10.082 22.524 1.00 95.56 176 LYS A O 1
ATOM 1401 N N . GLY A 1 177 ? -13.874 8.862 21.258 1.00 93.50 177 GLY A N 1
ATOM 1402 C CA . GLY A 1 177 ? -12.720 9.732 21.441 1.00 93.50 177 GLY A CA 1
ATOM 1403 C C . GLY A 1 177 ? -12.015 9.505 22.777 1.00 93.50 177 GLY A C 1
ATOM 1404 O O . GLY A 1 177 ? -12.447 8.722 23.626 1.00 93.50 177 GLY A O 1
ATOM 1405 N N . TYR A 1 178 ? -10.893 10.189 22.969 1.00 92.50 178 TYR A N 1
ATOM 1406 C CA . TYR A 1 178 ? -10.179 10.198 24.242 1.00 92.50 178 TYR A CA 1
ATOM 1407 C C . TYR A 1 178 ? -9.400 11.503 24.390 1.00 92.50 178 TYR A C 1
ATOM 1409 O O . TYR A 1 178 ? -8.643 11.860 23.495 1.00 92.50 178 TYR A O 1
ATOM 1417 N N . LYS A 1 179 ? -9.588 12.216 25.511 1.00 89.06 179 LYS A N 1
ATOM 1418 C CA . LYS A 1 179 ? -8.883 13.477 25.826 1.00 89.06 179 LYS A CA 1
ATOM 1419 C C . LYS A 1 179 ? -8.894 14.507 24.673 1.00 89.06 179 LYS A C 1
ATOM 1421 O O . LYS A 1 179 ? -7.866 15.089 24.353 1.00 89.06 179 LYS A O 1
ATOM 1426 N N . GLY A 1 180 ? -10.049 14.702 24.027 1.00 89.38 180 GLY A N 1
ATOM 1427 C CA . GLY A 1 180 ? -10.201 15.664 22.922 1.00 89.38 180 GLY A CA 1
ATOM 1428 C C . GLY A 1 180 ? -9.610 15.215 21.579 1.00 89.38 180 GLY A C 1
ATOM 1429 O O . GLY A 1 180 ? -9.565 16.008 20.645 1.00 89.38 180 GLY A O 1
ATOM 1430 N N . VAL A 1 181 ? -9.171 13.956 21.468 1.00 92.75 181 VAL A N 1
ATOM 1431 C CA . VAL A 1 181 ? -8.646 13.359 20.233 1.00 92.75 181 VAL A CA 1
ATOM 1432 C C . VAL A 1 181 ? -9.662 12.380 19.649 1.00 92.75 181 VAL A C 1
ATOM 1434 O O . VAL A 1 181 ? -10.148 11.483 20.351 1.00 92.75 181 VAL A O 1
ATOM 1437 N N . PHE A 1 182 ? -9.931 12.503 18.349 1.00 96.12 182 PHE A N 1
ATOM 1438 C CA . PHE A 1 182 ? -10.879 11.667 17.611 1.00 96.12 182 PHE A CA 1
ATOM 1439 C C . PHE A 1 182 ? -10.206 11.047 16.390 1.00 96.12 182 PHE A C 1
ATOM 1441 O O . PHE A 1 182 ? -9.788 11.741 15.467 1.00 96.12 182 PHE A O 1
ATOM 1448 N N . CYS A 1 183 ? -10.115 9.722 16.395 1.00 97.25 183 CYS A N 1
ATOM 1449 C CA . CYS A 1 183 ? -9.447 8.944 15.365 1.00 97.25 183 CYS A CA 1
ATOM 1450 C C . CYS A 1 183 ? -10.397 7.899 14.788 1.00 97.25 183 CYS A C 1
ATOM 1452 O O . CYS A 1 183 ? -11.189 7.280 15.508 1.00 97.25 183 CYS A O 1
ATOM 1454 N N . GLY A 1 184 ? -10.257 7.665 13.488 1.00 98.31 184 GLY A N 1
ATOM 1455 C CA . GLY A 1 184 ? -10.983 6.653 12.743 1.00 98.31 184 GLY A CA 1
ATOM 1456 C C . GLY A 1 184 ? -10.035 5.685 12.049 1.00 98.31 184 GLY A C 1
ATOM 1457 O O . GLY A 1 184 ? -8.899 6.024 11.707 1.00 98.31 184 GLY A O 1
ATOM 1458 N N . ALA A 1 185 ? -10.521 4.468 11.849 1.00 98.62 185 ALA A N 1
ATOM 1459 C CA . ALA A 1 185 ? -9.871 3.451 11.040 1.00 98.62 185 ALA A CA 1
ATOM 1460 C C . ALA A 1 185 ? -10.922 2.680 10.240 1.00 98.62 185 ALA A C 1
ATOM 1462 O O . ALA A 1 185 ? -12.071 2.563 10.674 1.00 98.62 185 ALA A O 1
ATOM 1463 N N . ALA A 1 186 ? -10.535 2.136 9.093 1.00 98.81 186 ALA A N 1
ATOM 1464 C CA . ALA A 1 186 ? -11.378 1.252 8.300 1.00 98.81 186 ALA A CA 1
ATOM 1465 C C . ALA A 1 186 ? -10.559 0.122 7.681 1.00 98.81 186 ALA A C 1
ATOM 1467 O O . ALA A 1 186 ? -9.396 0.321 7.336 1.00 98.81 186 ALA A O 1
ATOM 1468 N N . ILE A 1 187 ? -11.188 -1.044 7.554 1.00 98.56 187 ILE A N 1
ATOM 1469 C CA . ILE A 1 187 ? -10.646 -2.251 6.932 1.00 98.56 187 ILE A CA 1
ATOM 1470 C C . ILE A 1 187 ? -11.669 -2.748 5.911 1.00 98.56 187 ILE A C 1
ATOM 1472 O O . ILE A 1 187 ? -12.853 -2.861 6.236 1.00 98.56 187 ILE A O 1
ATOM 1476 N N . GLU A 1 188 ? -11.225 -3.054 4.698 1.00 97.88 188 GLU A N 1
ATOM 1477 C CA . GLU A 1 188 ? -12.028 -3.764 3.702 1.00 97.88 188 GLU A CA 1
ATOM 1478 C C . GLU A 1 188 ? -11.795 -5.266 3.849 1.00 97.88 188 GLU A C 1
ATOM 1480 O O . GLU A 1 188 ? -10.706 -5.750 3.561 1.00 97.88 188 GLU A O 1
ATOM 1485 N N . VAL A 1 189 ? -12.798 -6.001 4.333 1.00 96.00 189 VAL A N 1
ATOM 1486 C CA . VAL A 1 189 ? -12.706 -7.454 4.524 1.00 96.00 189 VAL A CA 1
ATOM 1487 C C . VAL A 1 189 ? -13.357 -8.203 3.371 1.00 96.00 189 VAL A C 1
ATOM 1489 O O . VAL A 1 189 ? -14.463 -7.864 2.949 1.00 96.00 189 VAL A O 1
ATOM 1492 N N . PHE A 1 190 ? -12.702 -9.264 2.907 1.00 91.56 190 PHE A N 1
ATOM 1493 C CA . PHE A 1 190 ? -13.285 -10.206 1.957 1.00 91.56 190 PHE A CA 1
ATOM 1494 C C . PHE A 1 190 ? -14.193 -11.190 2.697 1.00 91.56 190 PHE A C 1
ATOM 1496 O O . PHE A 1 190 ? -13.795 -11.807 3.688 1.00 91.56 190 PHE A O 1
ATOM 1503 N N . LEU A 1 191 ? -15.430 -11.320 2.230 1.00 86.62 191 LEU A N 1
ATOM 1504 C CA . LEU A 1 191 ? -16.394 -12.273 2.764 1.00 86.62 191 LEU A CA 1
ATOM 1505 C C . LEU A 1 191 ? -16.323 -13.586 1.985 1.00 86.62 191 LEU A C 1
ATOM 1507 O O . LEU A 1 191 ? -16.106 -13.590 0.775 1.00 86.62 191 LEU A O 1
ATOM 1511 N N . ASP A 1 192 ? -16.619 -14.698 2.660 1.00 83.06 192 ASP A N 1
ATOM 1512 C CA . ASP A 1 192 ? -16.683 -16.028 2.031 1.00 83.06 192 ASP A CA 1
ATOM 1513 C C . ASP A 1 192 ? -17.738 -16.093 0.899 1.00 83.06 192 ASP A C 1
ATOM 1515 O O . ASP A 1 192 ? -17.693 -16.980 0.053 1.00 83.06 192 ASP A O 1
ATOM 1519 N N . SER A 1 193 ? -18.670 -15.131 0.845 1.00 82.62 193 SER A N 1
ATOM 1520 C CA . SER A 1 193 ? -19.657 -14.967 -0.230 1.00 82.62 193 SER A CA 1
ATOM 1521 C C . SER A 1 193 ? -19.104 -14.322 -1.511 1.00 82.62 193 SER A C 1
ATOM 1523 O O . SER A 1 193 ? -19.875 -14.079 -2.435 1.00 82.62 193 SER A O 1
ATOM 1525 N N . GLY A 1 194 ? -17.811 -13.981 -1.561 1.00 82.25 194 GLY A N 1
ATOM 1526 C CA . GLY A 1 194 ? -17.156 -13.346 -2.713 1.00 82.25 194 GLY A CA 1
ATOM 1527 C C . GLY A 1 194 ? -17.313 -11.822 -2.801 1.00 82.25 194 GLY A C 1
ATOM 1528 O O . GLY A 1 194 ? -16.829 -11.219 -3.752 1.00 82.25 194 GLY A O 1
ATOM 1529 N N . GLY A 1 195 ? -17.973 -11.189 -1.824 1.00 88.88 195 GLY A N 1
ATOM 1530 C CA . GLY A 1 195 ? -18.101 -9.729 -1.728 1.00 88.88 195 GLY A CA 1
ATOM 1531 C C . GLY A 1 195 ? -17.100 -9.109 -0.753 1.00 88.88 195 GLY A C 1
ATOM 1532 O O . GLY A 1 195 ? -16.460 -9.819 0.026 1.00 88.88 195 GLY A O 1
ATOM 1533 N N . THR A 1 196 ? -17.008 -7.779 -0.746 1.00 93.62 196 THR A N 1
ATOM 1534 C CA . THR A 1 196 ? -16.250 -7.033 0.267 1.00 93.62 196 THR A CA 1
ATOM 1535 C C . THR A 1 196 ? -17.178 -6.337 1.258 1.00 93.62 196 THR A C 1
ATOM 1537 O O . THR A 1 196 ? -18.331 -6.017 0.963 1.00 93.62 196 THR A O 1
ATOM 1540 N N . LEU A 1 197 ? -16.687 -6.132 2.478 1.00 95.69 197 LEU A N 1
ATOM 1541 C CA . LEU A 1 197 ? -17.377 -5.392 3.525 1.00 95.69 197 LEU A CA 1
ATOM 1542 C C . LEU A 1 197 ? -16.415 -4.388 4.147 1.00 95.69 197 LEU A C 1
ATOM 1544 O O . LEU A 1 197 ? -15.339 -4.746 4.615 1.00 95.69 197 LEU A O 1
ATOM 1548 N N . ILE A 1 198 ? -16.841 -3.132 4.231 1.00 98.12 198 ILE A N 1
ATOM 1549 C CA . ILE A 1 198 ? -16.095 -2.117 4.966 1.00 98.12 198 ILE A CA 1
ATOM 1550 C C . ILE A 1 198 ? -16.451 -2.194 6.447 1.00 98.12 198 ILE A C 1
ATOM 1552 O O . ILE A 1 198 ? -17.611 -2.046 6.838 1.00 98.12 198 ILE A O 1
ATOM 1556 N N . VAL A 1 199 ? -15.434 -2.373 7.283 1.00 98.19 199 VAL A N 1
ATOM 1557 C CA . VAL A 1 199 ? -15.558 -2.387 8.737 1.00 98.19 199 VAL A CA 1
ATOM 1558 C C . VAL A 1 199 ? -14.757 -1.241 9.330 1.00 98.19 199 VAL A C 1
ATOM 1560 O O . VAL A 1 199 ? -13.571 -1.092 9.062 1.00 98.19 199 VAL A O 1
ATOM 1563 N N . THR A 1 200 ? -15.401 -0.427 10.163 1.00 98.56 200 THR A N 1
ATOM 1564 C CA . THR A 1 200 ? -14.782 0.763 10.759 1.00 98.56 200 THR A CA 1
ATOM 1565 C C . THR A 1 200 ? -14.507 0.601 12.251 1.00 98.56 200 THR A C 1
ATOM 1567 O O . THR A 1 200 ? -15.230 -0.104 12.960 1.00 98.56 200 THR A O 1
ATOM 1570 N N . GLY A 1 201 ? -13.516 1.338 12.744 1.00 98.06 201 GLY A N 1
ATOM 1571 C CA . GLY A 1 201 ? -13.182 1.496 14.153 1.00 98.06 201 GLY A CA 1
ATOM 1572 C C . GLY A 1 201 ? -13.066 2.967 14.541 1.00 98.06 201 GLY A C 1
ATOM 1573 O O . GLY A 1 201 ? -12.736 3.822 13.721 1.00 98.06 201 GLY A O 1
ATOM 1574 N N . LYS A 1 202 ? -13.366 3.252 15.808 1.00 97.88 202 LYS A N 1
ATOM 1575 C CA . LYS A 1 202 ? -13.321 4.587 16.420 1.00 97.88 202 LYS A CA 1
ATOM 1576 C C . LYS A 1 202 ? -12.540 4.479 17.715 1.00 97.88 202 LYS A C 1
ATOM 1578 O O . LYS A 1 202 ? -12.750 3.509 18.450 1.00 97.88 202 LYS A O 1
ATOM 1583 N N . ASN A 1 203 ? -11.687 5.452 18.010 1.00 96.88 203 ASN A N 1
ATOM 1584 C CA . ASN A 1 203 ? -11.002 5.461 19.297 1.00 96.88 203 ASN A CA 1
ATOM 1585 C C . ASN A 1 203 ? -11.985 5.714 20.456 1.00 96.88 203 ASN A C 1
ATOM 1587 O O . ASN A 1 203 ? -13.073 6.276 20.293 1.00 96.88 203 ASN A O 1
ATOM 1591 N N . SER A 1 204 ? -11.599 5.256 21.640 1.00 95.88 204 SER A N 1
ATOM 1592 C CA . SER A 1 204 ? -12.326 5.420 22.897 1.00 95.88 204 SER A CA 1
ATOM 1593 C C . SER A 1 204 ? -11.339 5.409 24.075 1.00 95.88 204 SER A C 1
ATOM 1595 O O . SER A 1 204 ? -10.152 5.113 23.886 1.00 95.88 204 SER A O 1
ATOM 1597 N N . PRO A 1 205 ? -11.801 5.625 25.320 1.00 94.06 205 PRO A N 1
ATOM 1598 C CA . PRO A 1 205 ? -10.969 5.423 26.508 1.00 94.06 205 PRO A CA 1
ATOM 1599 C C . PRO A 1 205 ? -10.509 3.969 26.716 1.00 94.06 205 PRO A C 1
ATOM 1601 O O . PRO A 1 205 ? -9.729 3.692 27.627 1.00 94.06 205 PRO A O 1
ATOM 1604 N N . LEU A 1 206 ? -11.050 3.016 25.947 1.00 94.88 206 LEU A N 1
ATOM 1605 C CA . LEU A 1 206 ? -10.674 1.606 26.014 1.00 94.88 206 LEU A CA 1
ATOM 1606 C C . LEU A 1 206 ? -9.797 1.174 24.839 1.00 94.88 206 LEU A C 1
ATOM 1608 O O . LEU A 1 206 ? -8.890 0.386 25.063 1.00 94.88 206 LEU A O 1
ATOM 1612 N N . LEU A 1 207 ? -10.056 1.641 23.617 1.00 96.00 207 LEU A N 1
ATOM 1613 C CA . LEU A 1 207 ? -9.409 1.129 22.404 1.00 96.00 207 LEU A CA 1
ATOM 1614 C C . LEU A 1 207 ? -8.890 2.263 21.529 1.00 96.00 207 LEU A C 1
ATOM 1616 O O . LEU A 1 207 ? -9.542 3.299 21.385 1.00 96.00 207 LEU A O 1
ATOM 1620 N N . HIS A 1 208 ? -7.759 2.028 20.870 1.00 96.38 208 HIS A N 1
ATOM 1621 C CA . HIS A 1 208 ? -7.400 2.806 19.689 1.00 96.38 208 HIS A CA 1
ATOM 1622 C C . HIS A 1 208 ? -8.355 2.503 18.521 1.00 96.38 208 HIS A C 1
ATOM 1624 O O . HIS A 1 208 ? -9.072 1.496 18.524 1.00 96.38 208 HIS A O 1
ATOM 1630 N N . ALA A 1 209 ? -8.384 3.385 17.519 1.00 97.56 209 ALA A N 1
ATOM 1631 C CA . ALA A 1 209 ? -9.299 3.246 16.387 1.00 97.56 209 ALA A CA 1
ATOM 1632 C C . ALA A 1 209 ? -8.988 1.991 15.561 1.00 97.56 209 ALA A C 1
ATOM 1634 O O . ALA A 1 209 ? -9.897 1.239 15.213 1.00 97.56 209 ALA A O 1
ATOM 1635 N N . GLU A 1 210 ? -7.705 1.732 15.315 1.00 97.19 210 GLU A N 1
ATOM 1636 C CA . GLU A 1 210 ? -7.201 0.547 14.631 1.00 97.19 210 GLU A CA 1
ATOM 1637 C C . GLU A 1 210 ? -7.520 -0.747 15.396 1.00 97.19 210 GLU A C 1
ATOM 1639 O O . GLU A 1 210 ? -7.990 -1.711 14.796 1.00 97.19 210 GLU A O 1
ATOM 1644 N N . SER A 1 211 ? -7.384 -0.752 16.728 1.00 97.25 211 SER A N 1
ATOM 1645 C CA . SER A 1 211 ? -7.735 -1.893 17.584 1.00 97.25 211 SER A CA 1
ATOM 1646 C C . SER A 1 211 ? -9.226 -2.213 17.500 1.00 97.25 211 SER A C 1
ATOM 1648 O O . SER A 1 211 ? -9.621 -3.374 17.390 1.00 97.25 211 SER A O 1
ATOM 1650 N N . ALA A 1 212 ? -10.066 -1.173 17.526 1.00 97.62 212 ALA A N 1
ATOM 1651 C CA . ALA A 1 212 ? -11.506 -1.317 17.371 1.00 97.62 212 ALA A CA 1
ATOM 1652 C C . ALA A 1 212 ? -11.874 -1.845 15.975 1.00 97.62 212 ALA A C 1
ATOM 1654 O O . ALA A 1 212 ? -12.709 -2.741 15.870 1.00 97.62 212 ALA A O 1
ATOM 1655 N N . ALA A 1 213 ? -11.234 -1.344 14.913 1.00 98.12 213 ALA A N 1
ATOM 1656 C CA . ALA A 1 213 ? -11.468 -1.821 13.551 1.00 98.12 213 ALA A CA 1
ATOM 1657 C C . ALA A 1 213 ? -11.095 -3.305 13.403 1.00 98.12 213 ALA A C 1
ATOM 1659 O O . ALA A 1 213 ? -11.886 -4.071 12.860 1.00 98.12 213 ALA A O 1
ATOM 1660 N N . LEU A 1 214 ? -9.951 -3.727 13.954 1.00 97.50 214 LEU A N 1
ATOM 1661 C CA . LEU A 1 214 ? -9.499 -5.123 13.954 1.00 97.50 214 LEU A CA 1
ATOM 1662 C C . LEU A 1 214 ? -10.476 -6.062 14.676 1.00 97.50 214 LEU A C 1
ATOM 1664 O O . LEU A 1 214 ? -10.845 -7.114 14.146 1.00 97.50 214 LEU A O 1
ATOM 1668 N N . LEU A 1 215 ? -10.934 -5.691 15.875 1.00 97.00 215 LEU A N 1
ATOM 1669 C CA . LEU A 1 215 ? -11.921 -6.490 16.608 1.00 97.00 215 LEU A CA 1
ATOM 1670 C C . LEU A 1 215 ? -13.260 -6.565 15.876 1.00 97.00 215 LEU A C 1
ATOM 1672 O O . LEU A 1 215 ? -13.853 -7.638 15.778 1.00 97.00 215 LEU A O 1
ATOM 1676 N N . ASN A 1 216 ? -13.729 -5.446 15.331 1.00 97.38 216 ASN A N 1
ATOM 1677 C CA . ASN A 1 216 ? -14.969 -5.425 14.566 1.00 97.38 216 ASN A CA 1
ATOM 1678 C C . ASN A 1 216 ? -14.844 -6.298 13.309 1.00 97.38 216 ASN A C 1
ATOM 1680 O O . ASN A 1 216 ? -15.749 -7.076 13.011 1.00 97.38 216 ASN A O 1
ATOM 1684 N N . ALA A 1 217 ? -13.713 -6.219 12.602 1.00 96.88 217 ALA A N 1
ATOM 1685 C CA . ALA A 1 217 ? -13.450 -6.990 11.392 1.00 96.88 217 ALA A CA 1
ATOM 1686 C C . ALA A 1 217 ? -13.444 -8.493 11.687 1.00 96.88 217 ALA A C 1
ATOM 1688 O O . ALA A 1 217 ? -14.182 -9.251 11.059 1.00 96.88 217 ALA A O 1
ATOM 1689 N N . THR A 1 218 ? -12.697 -8.923 12.706 1.00 95.88 218 THR A N 1
ATOM 1690 C CA . THR A 1 218 ? -12.664 -10.337 13.116 1.00 95.88 218 THR A CA 1
ATOM 1691 C C . THR A 1 218 ? -14.025 -10.847 13.578 1.00 95.88 218 THR A C 1
ATOM 1693 O O . THR A 1 218 ? -14.399 -11.958 13.211 1.00 95.88 218 THR A O 1
ATOM 1696 N N . LYS A 1 219 ? -14.813 -10.041 14.306 1.00 96.38 219 LYS A N 1
ATOM 1697 C CA . LYS A 1 219 ? -16.192 -10.399 14.676 1.00 96.38 219 LYS A CA 1
ATOM 1698 C C . LYS A 1 219 ? -17.072 -10.611 13.449 1.00 96.38 219 LYS A C 1
ATOM 1700 O O . LYS A 1 219 ? -17.791 -11.606 13.395 1.00 96.38 219 LYS A O 1
ATOM 1705 N N . LYS A 1 220 ? -16.998 -9.722 12.453 1.00 95.25 220 LYS A N 1
ATOM 1706 C CA . LYS A 1 220 ? -17.769 -9.847 11.206 1.00 95.25 220 LYS A CA 1
ATOM 1707 C C . LYS A 1 220 ? -17.385 -11.098 10.428 1.00 95.25 220 LYS A C 1
ATOM 1709 O O . LYS A 1 220 ? -18.266 -11.883 10.093 1.00 95.25 220 LYS A O 1
ATOM 1714 N N . VAL A 1 221 ? -16.090 -11.327 10.231 1.00 93.94 221 VAL A N 1
ATOM 1715 C CA . VAL A 1 221 ? -15.577 -12.520 9.544 1.00 93.94 221 VAL A CA 1
ATOM 1716 C C . VAL A 1 221 ? -15.944 -13.806 10.295 1.00 93.94 221 VAL A C 1
ATOM 1718 O O . VAL A 1 221 ? -16.265 -14.819 9.681 1.00 93.94 221 VAL A O 1
ATOM 1721 N N . ALA A 1 222 ? -15.949 -13.774 11.628 1.00 93.75 222 ALA A N 1
ATOM 1722 C CA . ALA A 1 222 ? -16.344 -14.908 12.452 1.00 93.75 222 ALA A CA 1
ATOM 1723 C C . ALA A 1 222 ? -17.868 -15.106 12.548 1.00 93.75 222 ALA A C 1
ATOM 1725 O O . ALA A 1 222 ? -18.290 -16.089 13.159 1.00 93.75 222 ALA A O 1
ATOM 1726 N N . GLY A 1 223 ? -18.699 -14.211 12.000 1.00 93.19 223 GLY A N 1
ATOM 1727 C CA . GLY A 1 223 ? -20.159 -14.268 12.126 1.00 93.19 223 GLY A CA 1
ATOM 1728 C C . GLY A 1 223 ? -20.652 -14.036 13.560 1.00 93.19 223 GLY A C 1
ATOM 1729 O O . GLY A 1 223 ? -21.556 -14.726 14.031 1.00 93.19 223 GLY A O 1
ATOM 1730 N N . ILE A 1 224 ? -20.010 -13.123 14.290 1.00 95.38 224 ILE A N 1
ATOM 1731 C CA . ILE A 1 224 ? -20.342 -12.754 15.671 1.00 95.38 224 ILE A CA 1
ATOM 1732 C C . ILE A 1 224 ? -21.059 -11.401 15.669 1.00 95.38 224 ILE A C 1
ATOM 1734 O O . ILE A 1 224 ? -20.636 -10.455 15.002 1.00 95.38 224 ILE A O 1
ATOM 1738 N N . ALA A 1 225 ? -22.154 -11.306 16.428 1.00 94.44 225 ALA A N 1
ATOM 1739 C CA . ALA A 1 225 ? -22.942 -10.084 16.537 1.00 94.44 225 ALA A CA 1
ATOM 1740 C C . ALA A 1 225 ? -22.146 -8.928 17.173 1.00 94.44 225 ALA A C 1
ATOM 1742 O O . ALA A 1 225 ? -21.278 -9.129 18.024 1.00 94.44 225 ALA A O 1
ATOM 1743 N N . ASP A 1 226 ? -22.469 -7.696 16.776 1.00 91.69 226 ASP A N 1
ATOM 1744 C CA . ASP A 1 226 ? -21.723 -6.500 17.186 1.00 91.69 226 ASP A CA 1
ATOM 1745 C C . ASP A 1 226 ? -21.798 -6.227 18.697 1.00 91.69 226 ASP A C 1
ATOM 1747 O O . ASP A 1 226 ? -20.810 -5.817 19.293 1.00 91.69 226 ASP A O 1
ATOM 1751 N N . GLY A 1 227 ? -22.913 -6.559 19.352 1.00 91.94 227 GLY A N 1
ATOM 1752 C CA . GLY A 1 227 ? -23.071 -6.390 20.802 1.00 91.94 227 GLY A CA 1
ATOM 1753 C C . GLY A 1 227 ? -22.336 -7.420 21.670 1.00 91.94 227 GLY A C 1
ATOM 1754 O O . GLY A 1 227 ? -22.383 -7.317 22.888 1.00 91.94 227 GLY A O 1
ATOM 1755 N N . VAL A 1 228 ? -21.687 -8.430 21.079 1.00 94.31 228 VAL A N 1
ATOM 1756 C CA . VAL A 1 228 ? -20.998 -9.482 21.843 1.00 94.31 228 VAL A CA 1
ATOM 1757 C C . VAL A 1 228 ? -19.565 -9.062 22.149 1.00 94.31 228 VAL A C 1
ATOM 1759 O O . VAL A 1 228 ? -18.760 -8.864 21.231 1.00 94.31 228 VAL A O 1
ATOM 1762 N N . ASP A 1 229 ? -19.224 -8.986 23.430 1.00 93.81 229 ASP A N 1
ATOM 1763 C CA . ASP A 1 229 ? -17.843 -8.813 23.869 1.00 93.81 229 ASP A CA 1
ATOM 1764 C C . ASP A 1 229 ? -17.044 -10.101 23.648 1.00 93.81 229 ASP A C 1
ATOM 1766 O O . ASP A 1 229 ? -17.472 -11.202 23.994 1.00 93.81 229 ASP A O 1
ATOM 1770 N N . VAL A 1 230 ? -15.871 -9.962 23.027 1.00 95.00 230 VAL A N 1
ATOM 1771 C CA . VAL A 1 230 ? -14.978 -11.090 22.694 1.00 95.00 230 VAL A CA 1
ATOM 1772 C C . VAL A 1 230 ? -13.687 -11.085 23.505 1.00 95.00 230 VAL A C 1
ATOM 1774 O O . VAL A 1 230 ? -12.879 -11.998 23.375 1.00 95.00 230 VAL A O 1
ATOM 1777 N N . ILE A 1 231 ? -13.481 -10.064 24.335 1.00 95.88 231 ILE A N 1
ATOM 1778 C CA . ILE A 1 231 ? -12.344 -9.964 25.247 1.00 95.88 231 ILE A CA 1
ATOM 1779 C C . ILE A 1 231 ? -12.887 -10.032 26.665 1.00 95.88 231 ILE A C 1
ATOM 1781 O O . ILE A 1 231 ? -13.800 -9.285 27.014 1.00 95.88 231 ILE A O 1
ATOM 1785 N N . SER A 1 232 ? -12.311 -10.907 27.484 1.00 94.44 232 SER A N 1
ATOM 1786 C CA . SER A 1 232 ? -12.734 -11.057 28.871 1.00 94.44 232 SER A CA 1
ATOM 1787 C C . SER A 1 232 ? -12.543 -9.745 29.654 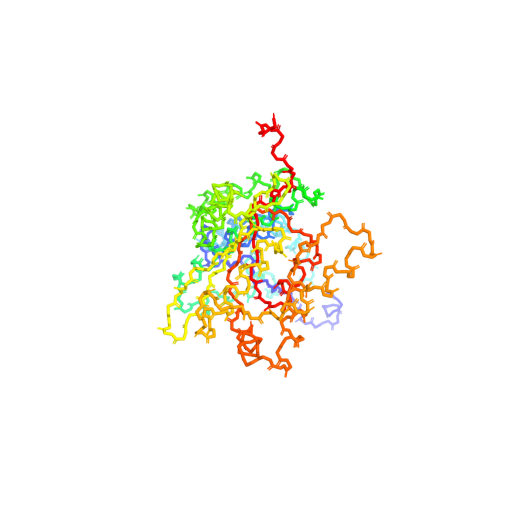1.00 94.44 232 SER A C 1
ATOM 1789 O O . SER A 1 232 ? -11.449 -9.162 29.620 1.00 94.44 232 SER A O 1
ATOM 1791 N N . PRO A 1 233 ? -13.548 -9.298 30.432 1.00 94.31 233 PRO A N 1
ATOM 1792 C CA . PRO A 1 233 ? -13.415 -8.132 31.300 1.00 94.31 233 PRO A CA 1
ATOM 1793 C C . PRO A 1 233 ? -12.265 -8.245 32.310 1.00 94.31 233 PRO A C 1
ATOM 1795 O O . PRO A 1 233 ? -11.665 -7.226 32.658 1.00 94.31 233 PRO A O 1
ATOM 1798 N N . SER A 1 234 ? -11.935 -9.460 32.776 1.00 95.25 234 SER A N 1
ATOM 1799 C CA . SER A 1 234 ? -10.810 -9.667 33.698 1.00 95.25 234 SER A CA 1
ATOM 1800 C C . SER A 1 234 ? -9.472 -9.379 33.016 1.00 95.25 234 SER A C 1
ATOM 1802 O O . SER A 1 234 ? -8.653 -8.656 33.575 1.00 95.25 234 SER A O 1
ATOM 1804 N N . VAL A 1 235 ? -9.296 -9.834 31.772 1.00 95.25 235 VAL A N 1
ATOM 1805 C CA . VAL A 1 235 ? -8.095 -9.572 30.962 1.00 95.25 235 VAL A CA 1
ATOM 1806 C C . VAL A 1 235 ? -7.933 -8.074 30.696 1.00 95.25 235 VAL A C 1
ATOM 1808 O O . VAL A 1 235 ? -6.847 -7.528 30.886 1.00 95.25 235 VAL A O 1
ATOM 1811 N N . ILE A 1 236 ? -9.018 -7.382 30.322 1.00 94.69 236 ILE A N 1
ATOM 1812 C CA . ILE A 1 236 ? -9.000 -5.922 30.123 1.00 94.69 236 ILE A CA 1
ATOM 1813 C C . ILE A 1 236 ? -8.569 -5.205 31.407 1.00 94.69 236 ILE A C 1
ATOM 1815 O O . ILE A 1 236 ? -7.751 -4.284 31.356 1.00 94.69 236 ILE A O 1
ATOM 1819 N N . ARG A 1 237 ? -9.119 -5.609 32.559 1.00 94.50 237 ARG A N 1
ATOM 1820 C CA . ARG A 1 237 ? -8.794 -5.003 33.855 1.00 94.50 237 ARG A CA 1
ATOM 1821 C C . ARG A 1 237 ? -7.315 -5.170 34.190 1.00 94.50 237 ARG A C 1
ATOM 1823 O O . ARG A 1 237 ? -6.667 -4.169 34.481 1.00 94.50 237 ARG A O 1
ATOM 1830 N N . SER A 1 238 ? -6.780 -6.384 34.062 1.00 94.44 238 SER A N 1
ATOM 1831 C CA . SER A 1 238 ? -5.368 -6.671 34.332 1.00 94.44 238 SER A CA 1
ATOM 1832 C C . SER A 1 238 ? -4.426 -5.873 33.428 1.00 94.44 238 SER A C 1
ATOM 1834 O O . SER A 1 238 ? -3.437 -5.326 33.909 1.00 94.44 238 SER A O 1
ATOM 1836 N N . LEU A 1 239 ? -4.747 -5.727 32.137 1.00 93.69 239 LEU A N 1
ATOM 1837 C CA . LEU A 1 239 ? -3.957 -4.889 31.226 1.00 93.69 239 LEU A CA 1
ATOM 1838 C C . LEU A 1 239 ? -3.992 -3.412 31.634 1.00 93.69 239 LEU A C 1
ATOM 1840 O O . LEU A 1 239 ? -2.956 -2.751 31.662 1.00 93.69 239 LEU A O 1
ATOM 1844 N N . LYS A 1 240 ? -5.166 -2.885 32.003 1.00 92.44 240 LYS A N 1
ATOM 1845 C CA . LYS A 1 240 ? -5.284 -1.499 32.479 1.00 92.44 240 LYS A CA 1
ATOM 1846 C C . LYS A 1 240 ? -4.515 -1.261 33.777 1.00 92.44 240 LYS A C 1
ATOM 1848 O O . LYS A 1 240 ? -3.896 -0.210 33.918 1.00 92.44 240 LYS A O 1
ATOM 1853 N N . GLU A 1 241 ? -4.556 -2.202 34.715 1.00 93.06 241 GLU A N 1
ATOM 1854 C CA . GLU A 1 241 ? -3.781 -2.144 35.961 1.00 93.06 241 GLU A CA 1
ATOM 1855 C C . GLU A 1 241 ? -2.277 -2.154 35.682 1.00 93.06 241 GLU A C 1
ATOM 1857 O O . GLU A 1 241 ? -1.564 -1.299 36.203 1.00 93.06 241 GLU A O 1
ATOM 1862 N N . LEU A 1 242 ? -1.806 -3.025 34.784 1.00 93.19 242 LEU A N 1
ATOM 1863 C CA . LEU A 1 242 ? -0.406 -3.047 34.360 1.00 93.19 242 LEU A CA 1
ATOM 1864 C C . LEU A 1 242 ? 0.034 -1.691 33.789 1.00 93.19 242 LEU A C 1
ATOM 1866 O O . LEU A 1 242 ? 1.035 -1.136 34.238 1.00 93.19 242 LEU A O 1
ATOM 1870 N N . LYS A 1 243 ? -0.737 -1.110 32.857 1.00 91.81 243 LYS A N 1
ATOM 1871 C CA . LYS A 1 243 ? -0.405 0.198 32.259 1.00 91.81 243 LYS A CA 1
ATOM 1872 C C . LYS A 1 243 ? -0.367 1.321 33.300 1.00 91.81 243 LYS A C 1
ATOM 1874 O O . LYS A 1 243 ? 0.505 2.184 33.227 1.00 91.81 243 LYS A O 1
ATOM 1879 N N . ARG A 1 244 ? -1.269 1.300 34.290 1.00 90.56 244 ARG A N 1
ATOM 1880 C CA . ARG A 1 244 ? -1.253 2.258 35.412 1.00 90.56 244 ARG A CA 1
ATOM 1881 C C . ARG A 1 244 ? -0.019 2.088 36.291 1.00 90.56 244 ARG A C 1
ATOM 1883 O O . ARG A 1 244 ? 0.615 3.085 36.615 1.00 90.56 244 ARG A O 1
ATOM 1890 N N . ASN A 1 245 ? 0.349 0.853 36.624 1.00 93.25 245 ASN A N 1
ATOM 1891 C CA . ASN A 1 245 ? 1.536 0.560 37.432 1.00 93.25 245 ASN A CA 1
ATOM 1892 C C . ASN A 1 245 ? 2.838 0.946 36.715 1.00 93.25 245 ASN A C 1
ATOM 1894 O O . ASN A 1 245 ? 3.810 1.313 37.364 1.00 93.25 245 ASN A O 1
ATOM 1898 N N . MET A 1 246 ? 2.846 0.918 35.379 1.00 92.69 246 MET A N 1
ATOM 1899 C CA . MET A 1 246 ? 3.944 1.429 34.551 1.00 92.69 246 MET A CA 1
ATOM 1900 C C . MET A 1 246 ? 3.957 2.962 34.412 1.00 92.69 246 MET A C 1
ATOM 1902 O O . MET A 1 246 ? 4.846 3.501 33.759 1.00 92.69 246 MET A O 1
ATOM 1906 N N . GLY A 1 247 ? 2.974 3.676 34.973 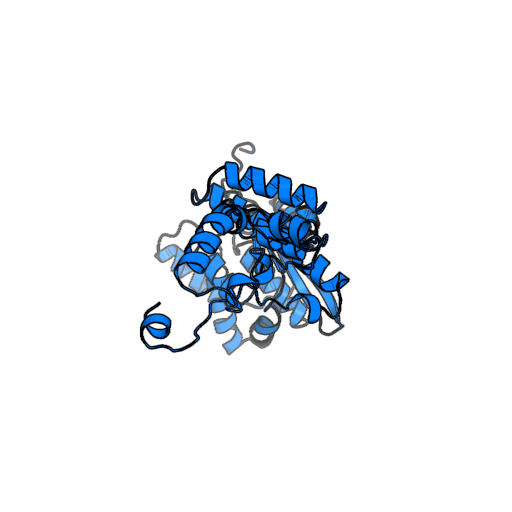1.00 87.81 247 GLY A N 1
ATOM 1907 C CA . GLY A 1 247 ? 2.880 5.134 34.878 1.00 87.81 247 GLY A CA 1
ATOM 1908 C C . GLY A 1 247 ? 2.489 5.654 33.490 1.00 87.81 247 GLY A C 1
ATOM 1909 O O . GLY A 1 247 ? 2.788 6.799 33.158 1.00 87.81 247 GLY A O 1
ATOM 1910 N N . LEU A 1 248 ? 1.834 4.840 32.652 1.00 85.06 248 LEU A N 1
ATOM 1911 C CA . LEU A 1 248 ? 1.431 5.267 31.310 1.00 85.06 248 LEU A CA 1
ATOM 1912 C C . LEU A 1 248 ? 0.223 6.217 31.355 1.00 85.06 248 LEU A C 1
ATOM 1914 O O . LEU A 1 248 ? -0.815 5.922 31.948 1.00 85.06 248 LEU A O 1
ATOM 1918 N N . ASN A 1 249 ? 0.328 7.336 30.632 1.00 73.56 249 ASN A N 1
ATOM 1919 C CA . ASN A 1 249 ? -0.696 8.391 30.566 1.00 73.56 249 ASN A CA 1
ATOM 1920 C C . ASN A 1 249 ? -2.003 7.977 29.863 1.00 73.56 249 ASN A C 1
ATOM 1922 O O . ASN A 1 249 ? -3.025 8.666 29.993 1.00 73.56 249 ASN A O 1
ATOM 1926 N N . SER A 1 250 ? -1.965 6.894 29.084 1.00 78.88 250 SER A N 1
ATOM 1927 C CA . SER A 1 250 ? -3.114 6.312 28.391 1.00 78.88 250 SER A CA 1
ATOM 1928 C C . SER A 1 250 ? -3.258 4.843 28.766 1.00 78.88 250 SER A C 1
ATOM 1930 O O . SER A 1 250 ? -2.289 4.085 28.768 1.00 78.88 250 SER A O 1
ATOM 1932 N N . THR A 1 251 ? -4.497 4.443 29.045 1.00 85.75 251 THR A N 1
ATOM 1933 C CA . THR A 1 251 ? -4.865 3.041 29.307 1.00 85.75 251 THR A CA 1
ATOM 1934 C C . THR A 1 251 ? -5.676 2.429 28.166 1.00 85.75 251 THR A C 1
ATOM 1936 O O . THR A 1 251 ? -6.165 1.307 28.304 1.00 85.75 251 THR A O 1
ATOM 1939 N N . SER A 1 252 ? -5.824 3.151 27.048 1.00 91.81 252 SER A N 1
ATOM 1940 C CA . SER A 1 252 ? -6.419 2.600 25.832 1.00 91.81 252 SER A CA 1
ATOM 1941 C C . SER A 1 252 ? -5.510 1.516 25.257 1.00 91.81 252 SER A C 1
ATOM 1943 O O . SER A 1 252 ? -4.284 1.620 25.346 1.00 91.81 252 SER A O 1
ATOM 1945 N N . LEU A 1 253 ? -6.122 0.470 24.706 1.00 94.69 253 LEU A N 1
ATOM 1946 C CA . LEU A 1 253 ? -5.427 -0.701 24.193 1.00 94.69 253 LEU A CA 1
ATOM 1947 C C . LEU A 1 253 ? -5.091 -0.535 22.708 1.00 94.69 253 LEU A C 1
ATOM 1949 O O . LEU A 1 253 ? -5.971 -0.246 21.884 1.00 94.69 253 LEU A O 1
ATOM 1953 N N . ASP A 1 254 ? -3.824 -0.747 22.380 1.00 94.75 254 ASP A N 1
ATOM 1954 C CA . ASP A 1 254 ? -3.292 -0.730 21.017 1.00 94.75 254 ASP A CA 1
ATOM 1955 C C . ASP A 1 254 ? -3.499 -2.084 20.284 1.00 94.75 254 ASP A C 1
ATOM 1957 O O . ASP A 1 254 ? -4.013 -3.036 20.888 1.00 94.75 254 ASP A O 1
ATOM 1961 N N . PRO A 1 255 ? -3.169 -2.206 18.978 1.00 96.00 255 PRO A N 1
ATOM 1962 C CA . PRO A 1 255 ? -3.322 -3.457 18.235 1.00 96.00 255 PRO A CA 1
ATOM 1963 C C . PRO A 1 255 ? -2.608 -4.651 18.861 1.00 96.00 255 PRO A C 1
ATOM 1965 O O . PRO A 1 255 ? -3.142 -5.756 18.879 1.00 96.00 255 PRO A O 1
ATOM 1968 N N . LYS A 1 256 ? -1.399 -4.462 19.385 1.00 94.75 256 LYS A N 1
ATOM 1969 C CA . LYS A 1 256 ? -0.624 -5.564 19.954 1.00 94.75 256 LYS A CA 1
ATOM 1970 C C . LYS A 1 256 ? -1.267 -6.043 21.249 1.00 94.75 256 LYS A C 1
ATOM 1972 O O . LYS A 1 256 ? -1.426 -7.245 21.467 1.00 94.75 256 LYS A O 1
ATOM 1977 N N . GLU A 1 257 ? -1.677 -5.106 22.092 1.00 95.38 257 GLU A N 1
ATOM 1978 C CA . GLU A 1 257 ? -2.364 -5.386 23.346 1.00 95.38 257 GLU A CA 1
ATOM 1979 C C . GLU A 1 257 ? -3.715 -6.062 23.111 1.00 95.38 257 GLU A C 1
ATOM 1981 O O . GLU A 1 257 ? -4.033 -7.025 23.809 1.00 95.38 257 GLU A O 1
ATOM 1986 N N . ILE A 1 258 ? -4.491 -5.624 22.112 1.00 95.81 258 ILE A N 1
ATOM 1987 C CA . ILE A 1 258 ? -5.799 -6.226 21.840 1.00 95.81 258 ILE A CA 1
ATOM 1988 C C . ILE A 1 258 ? -5.682 -7.644 21.276 1.00 95.81 258 ILE A C 1
ATOM 1990 O O . ILE A 1 258 ? -6.480 -8.509 21.636 1.00 95.81 258 ILE A O 1
ATOM 1994 N N . LEU A 1 259 ? -4.662 -7.919 20.457 1.00 95.88 259 LEU A N 1
ATOM 1995 C CA . LEU A 1 259 ? -4.379 -9.266 19.959 1.00 95.88 259 LEU A CA 1
ATOM 1996 C C . LEU A 1 259 ? -3.945 -10.202 21.092 1.00 95.88 259 LEU A C 1
ATOM 1998 O O . LEU A 1 259 ? -4.444 -11.323 21.185 1.00 95.88 259 LEU A O 1
ATOM 2002 N N . ASN A 1 260 ? -3.087 -9.729 22.001 1.00 95.88 260 ASN A N 1
ATOM 2003 C CA . ASN A 1 260 ? -2.704 -10.487 23.195 1.00 95.88 260 ASN A CA 1
ATOM 2004 C C . ASN A 1 260 ? -3.907 -10.741 24.115 1.00 95.88 260 ASN A C 1
ATOM 2006 O O . ASN A 1 260 ? -4.086 -11.848 24.621 1.00 95.88 260 ASN A O 1
ATOM 2010 N N . ALA A 1 261 ? -4.767 -9.737 24.305 1.00 96.25 261 ALA A N 1
ATOM 2011 C CA . ALA A 1 261 ? -5.985 -9.877 25.094 1.00 96.25 261 ALA A CA 1
ATOM 2012 C C . ALA A 1 261 ? -6.952 -10.899 24.474 1.00 96.25 261 ALA A C 1
ATOM 2014 O O . ALA A 1 261 ? -7.566 -11.694 25.195 1.00 96.25 261 ALA A O 1
ATOM 2015 N N . LEU A 1 262 ? -7.063 -10.906 23.142 1.00 96.62 262 LEU A N 1
ATOM 2016 C CA . LEU A 1 262 ? -7.882 -11.854 22.394 1.00 96.62 262 LEU A CA 1
ATOM 2017 C C . LEU A 1 262 ? -7.335 -13.275 22.519 1.00 96.62 262 LEU A C 1
ATOM 2019 O O . LEU A 1 262 ? -8.100 -14.192 22.805 1.00 96.62 262 LEU A O 1
ATOM 2023 N N . ALA A 1 263 ? -6.021 -13.452 22.367 1.00 96.69 263 ALA A N 1
ATOM 2024 C CA . ALA A 1 263 ? -5.355 -14.742 22.523 1.00 96.69 263 ALA A CA 1
ATOM 2025 C C . ALA A 1 263 ? -5.550 -15.322 23.933 1.00 96.69 263 ALA A C 1
ATOM 2027 O O . ALA A 1 263 ? -5.903 -16.493 24.069 1.00 96.69 263 ALA A O 1
ATOM 2028 N N . SER A 1 264 ? -5.409 -14.491 24.970 1.00 96.88 264 SER A N 1
ATOM 2029 C CA . SER A 1 264 ? -5.667 -14.887 26.360 1.00 96.88 264 SER A CA 1
ATOM 2030 C C . SER A 1 264 ? -7.136 -15.247 26.594 1.00 96.88 264 SER A C 1
ATOM 2032 O O . SER A 1 264 ? -7.435 -16.275 27.195 1.00 96.88 264 SER A O 1
ATOM 2034 N N . SER A 1 265 ? -8.069 -14.446 26.071 1.00 96.75 265 SER A N 1
ATOM 2035 C CA . SER A 1 265 ? -9.510 -14.716 26.209 1.00 96.75 265 SER A CA 1
ATOM 2036 C C . SER A 1 265 ? -9.923 -15.990 25.465 1.00 96.75 265 SER A C 1
ATOM 2038 O O . SER A 1 265 ? -10.783 -16.733 25.927 1.00 96.75 265 SER A O 1
ATOM 2040 N N . ALA A 1 266 ? -9.266 -16.306 24.347 1.00 96.62 266 ALA A N 1
ATOM 2041 C CA . ALA A 1 266 ? -9.522 -17.497 23.540 1.00 96.62 266 ALA A CA 1
ATOM 2042 C C . ALA A 1 266 ? -9.195 -18.828 24.239 1.00 96.62 266 ALA A C 1
ATOM 2044 O O . ALA A 1 266 ? -9.499 -19.889 23.683 1.00 96.62 266 ALA A O 1
ATOM 2045 N N . VAL A 1 267 ? -8.561 -18.805 25.416 1.00 95.94 267 VAL A N 1
ATOM 2046 C CA . VAL A 1 267 ? -8.335 -19.998 26.248 1.00 95.94 267 VAL A CA 1
ATOM 2047 C C . VAL A 1 267 ? -9.650 -20.522 26.829 1.00 95.94 267 VAL A C 1
ATOM 2049 O O . VAL A 1 267 ? -9.868 -21.730 26.820 1.00 95.94 267 VAL A O 1
ATOM 2052 N N . SER A 1 268 ? -10.537 -19.634 27.284 1.00 93.38 268 SER A N 1
ATOM 2053 C CA . SER A 1 268 ? -11.798 -19.998 27.947 1.00 93.38 268 SER A CA 1
ATOM 2054 C C . SER A 1 268 ? -13.051 -19.582 27.170 1.00 93.38 268 SER A C 1
ATOM 2056 O O . SER A 1 268 ? -14.112 -20.165 27.371 1.00 93.38 268 SER A O 1
ATOM 2058 N N . GLU A 1 269 ? -12.948 -18.610 26.257 1.00 95.06 269 GLU A N 1
ATOM 2059 C CA . GLU A 1 269 ? -14.091 -18.035 25.542 1.00 95.06 269 GLU A CA 1
ATOM 2060 C C . GLU A 1 269 ? -14.186 -18.529 24.091 1.00 95.06 269 GLU A C 1
ATOM 2062 O O . GLU A 1 269 ? -13.325 -18.257 23.243 1.00 95.06 269 GLU A O 1
ATOM 2067 N N . LYS A 1 270 ? -15.300 -19.192 23.753 1.00 96.31 270 LYS A N 1
ATOM 2068 C CA . LYS A 1 270 ? -15.545 -19.732 22.401 1.00 96.31 270 LYS A CA 1
ATOM 2069 C C . LYS A 1 270 ? -15.559 -18.641 21.324 1.00 96.31 270 LYS A C 1
ATOM 2071 O O . LYS A 1 270 ? -15.023 -18.837 20.234 1.00 96.31 270 LYS A O 1
ATOM 2076 N N . ASN A 1 271 ? -16.165 -17.490 21.614 1.00 96.81 271 ASN A N 1
ATOM 2077 C CA . ASN A 1 271 ? -16.252 -16.377 20.663 1.00 96.81 271 ASN A CA 1
ATOM 2078 C C . ASN A 1 271 ? -14.890 -15.704 20.437 1.00 96.81 271 ASN A C 1
ATOM 2080 O O . ASN A 1 271 ? -14.548 -15.407 19.293 1.00 96.81 271 ASN A O 1
ATOM 2084 N N . ALA A 1 272 ? -14.073 -15.566 21.484 1.00 97.06 272 ALA A N 1
ATOM 2085 C CA . ALA A 1 272 ? -12.702 -15.074 21.362 1.00 97.06 272 ALA A CA 1
ATOM 2086 C C . ALA A 1 272 ? -11.851 -15.992 20.469 1.00 97.06 272 ALA A C 1
ATOM 2088 O O . ALA A 1 272 ? -11.161 -15.521 19.566 1.00 97.06 272 ALA A O 1
ATOM 2089 N N . ARG A 1 273 ? -11.964 -17.318 20.652 1.00 97.50 273 ARG A N 1
ATOM 2090 C CA . ARG A 1 273 ? -11.274 -18.310 19.810 1.00 97.50 273 ARG A CA 1
ATOM 2091 C C . ARG A 1 273 ? -11.672 -18.210 18.340 1.00 97.50 273 ARG A C 1
ATOM 2093 O O . ARG A 1 273 ? -10.809 -18.289 17.471 1.00 97.50 273 ARG A O 1
ATOM 2100 N N . ARG A 1 274 ? -12.961 -18.008 18.053 1.00 97.19 274 ARG A N 1
ATOM 2101 C CA . ARG A 1 274 ? -13.453 -17.805 16.680 1.00 97.19 274 ARG A CA 1
ATOM 2102 C C . ARG A 1 274 ? -12.858 -16.548 16.042 1.00 97.19 274 ARG A C 1
ATOM 2104 O O . ARG A 1 274 ? -12.392 -16.633 14.911 1.00 97.19 274 ARG A O 1
ATOM 2111 N N . CYS A 1 275 ? -12.813 -15.424 16.761 1.00 96.94 275 CYS A N 1
ATOM 2112 C CA . CYS A 1 275 ? -12.157 -14.206 16.272 1.00 96.94 275 CYS A CA 1
ATOM 2113 C C . CYS A 1 275 ? -10.655 -14.405 16.042 1.00 96.94 275 CYS A C 1
ATOM 2115 O O . CYS A 1 275 ? -10.140 -13.966 15.019 1.00 96.94 275 CYS A O 1
ATOM 2117 N N . LEU A 1 276 ? -9.962 -15.094 16.955 1.00 96.38 276 LEU A N 1
ATOM 2118 C CA . LEU A 1 276 ? -8.533 -15.381 16.820 1.00 96.38 276 LEU A CA 1
ATOM 2119 C C . LEU A 1 276 ? -8.246 -16.191 15.545 1.00 96.38 276 LEU A C 1
ATOM 2121 O O . LEU A 1 276 ? -7.348 -15.847 14.784 1.00 96.38 276 LEU A O 1
ATOM 2125 N N . ASN A 1 277 ? -9.056 -17.217 15.267 1.00 95.38 277 ASN A N 1
ATOM 2126 C CA . ASN A 1 277 ? -8.933 -18.025 14.051 1.00 95.38 277 ASN A CA 1
ATOM 2127 C C . ASN A 1 277 ? -9.267 -17.232 12.773 1.00 95.38 277 ASN A C 1
ATOM 2129 O O . ASN A 1 277 ? -8.752 -17.551 11.706 1.00 95.38 277 ASN A O 1
ATOM 2133 N N . ALA A 1 278 ? -10.114 -16.204 12.871 1.00 94.50 278 ALA A N 1
ATOM 2134 C CA . ALA A 1 278 ? -10.496 -15.353 11.747 1.00 94.50 278 ALA A CA 1
ATOM 2135 C C . ALA A 1 278 ? -9.414 -14.333 11.344 1.00 94.50 278 ALA A C 1
ATOM 2137 O O . ALA A 1 278 ? -9.499 -13.776 10.253 1.00 94.50 278 ALA A O 1
ATOM 2138 N N . LEU A 1 279 ? -8.391 -14.093 12.176 1.00 94.75 279 LEU A N 1
ATOM 2139 C CA . LEU A 1 279 ? -7.332 -13.114 11.887 1.00 94.75 279 LEU A CA 1
ATOM 2140 C C . LEU A 1 279 ? -6.582 -13.405 10.582 1.00 94.75 279 LEU A C 1
ATOM 2142 O O . LEU A 1 279 ? -6.229 -12.472 9.866 1.00 94.75 279 LEU A O 1
ATOM 2146 N N . SER A 1 280 ? -6.360 -14.680 10.245 1.00 93.69 280 SER A N 1
ATOM 2147 C CA . SER A 1 280 ? -5.651 -15.071 9.017 1.00 93.69 280 SER A CA 1
ATOM 2148 C C . SER A 1 280 ? -6.375 -14.627 7.744 1.00 93.69 280 SER A C 1
ATOM 2150 O O . SER A 1 280 ? -5.722 -14.361 6.737 1.00 93.69 280 SER A O 1
ATOM 2152 N N . LYS A 1 281 ? -7.704 -14.477 7.802 1.00 94.12 281 LYS A N 1
ATOM 2153 C CA . LYS A 1 281 ? -8.530 -13.987 6.690 1.00 94.12 281 LYS A CA 1
ATOM 2154 C C . LYS A 1 281 ? -8.374 -12.483 6.436 1.00 94.12 281 LYS A C 1
ATOM 2156 O O . LYS A 1 281 ? -8.854 -11.998 5.422 1.00 94.12 281 LYS A O 1
ATOM 2161 N N . LEU A 1 282 ? -7.711 -11.744 7.332 1.00 95.62 282 LEU A N 1
ATOM 2162 C CA . LEU A 1 282 ? -7.431 -10.316 7.147 1.00 95.62 282 LEU A CA 1
ATOM 2163 C C . LEU A 1 282 ? -6.146 -10.054 6.344 1.00 95.62 282 LEU A C 1
ATOM 2165 O O . LEU A 1 282 ? -5.863 -8.910 5.995 1.00 95.62 282 LEU A O 1
ATOM 2169 N N . ARG A 1 283 ? -5.350 -11.087 6.038 1.00 95.75 283 ARG A N 1
ATOM 2170 C CA . ARG A 1 283 ? -4.144 -10.934 5.215 1.00 95.75 283 ARG A CA 1
ATOM 2171 C C . ARG A 1 283 ? -4.526 -10.461 3.808 1.00 95.75 283 ARG A C 1
ATOM 2173 O O . ARG A 1 283 ? -5.403 -11.036 3.176 1.00 95.75 283 ARG A O 1
ATOM 2180 N N . GLY A 1 284 ? -3.838 -9.435 3.317 1.00 94.94 284 GLY A N 1
ATOM 2181 C CA . GLY A 1 284 ? -4.102 -8.795 2.028 1.00 94.94 284 GLY A CA 1
ATOM 2182 C C . GLY A 1 284 ? -5.274 -7.811 2.042 1.00 94.94 284 GLY A C 1
ATOM 2183 O O . GLY A 1 284 ? -5.523 -7.178 1.023 1.00 94.94 284 GLY A O 1
ATOM 2184 N N . CYS A 1 285 ? -5.983 -7.655 3.166 1.00 96.81 285 CYS A N 1
ATOM 2185 C CA . CYS A 1 285 ? -7.046 -6.661 3.281 1.00 96.81 285 CYS A CA 1
ATOM 2186 C C . CYS A 1 285 ? -6.464 -5.245 3.365 1.00 96.81 285 CYS A C 1
ATOM 2188 O O . CYS A 1 285 ? -5.424 -5.003 3.990 1.00 96.81 285 CYS A O 1
ATOM 2190 N N . GLU A 1 286 ? -7.168 -4.297 2.758 1.00 97.50 286 GLU A N 1
ATOM 2191 C CA . GLU A 1 286 ? -6.790 -2.890 2.762 1.00 97.50 286 GLU A CA 1
ATOM 2192 C C . GLU A 1 286 ? -7.207 -2.242 4.085 1.00 97.50 286 GLU A C 1
ATOM 2194 O O . GLU A 1 286 ? -8.309 -2.479 4.586 1.00 97.50 286 GLU A O 1
ATOM 2199 N N . MET A 1 287 ? -6.338 -1.404 4.649 1.00 98.38 287 MET A N 1
ATOM 2200 C CA . MET A 1 287 ? -6.611 -0.637 5.862 1.00 98.38 287 MET A CA 1
ATOM 2201 C C . MET A 1 287 ? -6.227 0.835 5.686 1.00 98.38 287 MET A C 1
ATOM 2203 O O . MET A 1 287 ? -5.231 1.174 5.036 1.00 98.38 287 MET A O 1
ATOM 2207 N N . HIS A 1 288 ? -7.015 1.721 6.293 1.00 98.75 288 HIS A N 1
ATOM 2208 C CA . HIS A 1 288 ? -6.690 3.140 6.401 1.00 98.75 288 HIS A CA 1
ATOM 2209 C C . HIS A 1 288 ? -6.939 3.672 7.812 1.00 98.75 288 HIS A C 1
ATOM 2211 O O . HIS A 1 288 ? -7.938 3.316 8.442 1.00 98.75 288 HIS A O 1
ATOM 2217 N N . THR A 1 289 ? -6.058 4.549 8.292 1.00 98.50 289 THR A N 1
ATOM 2218 C CA . THR A 1 289 ? -6.218 5.283 9.555 1.00 98.50 289 THR A CA 1
ATOM 2219 C C . THR A 1 289 ? -6.167 6.790 9.330 1.00 98.50 289 THR A C 1
ATOM 2221 O O . THR A 1 289 ? -5.436 7.294 8.486 1.00 98.50 289 THR A O 1
ATOM 2224 N N . THR A 1 290 ? -6.930 7.551 10.112 1.00 98.31 290 THR A N 1
ATOM 2225 C CA . THR A 1 290 ? -6.950 9.021 9.986 1.00 98.31 290 THR A CA 1
ATOM 2226 C C . THR A 1 290 ? -5.789 9.717 10.694 1.00 98.31 290 THR A C 1
ATOM 2228 O O . THR A 1 290 ? -5.709 10.941 10.667 1.00 98.31 290 THR A O 1
ATOM 2231 N N . HIS A 1 291 ? -4.946 8.965 11.402 1.00 96.44 291 HIS A N 1
ATOM 2232 C CA . HIS A 1 291 ? -3.908 9.482 12.285 1.00 96.44 291 HIS A CA 1
ATOM 2233 C C . HIS A 1 291 ? -2.609 8.704 12.098 1.00 96.44 291 HIS A C 1
ATOM 2235 O O . HIS A 1 291 ? -2.626 7.540 11.681 1.00 96.44 291 HIS A O 1
ATOM 2241 N N . LEU A 1 292 ? -1.494 9.346 12.436 1.00 95.12 292 LEU A N 1
ATOM 2242 C CA . LEU A 1 292 ? -0.187 8.711 12.435 1.00 95.12 292 LEU A CA 1
ATOM 2243 C C . LEU A 1 292 ? -0.120 7.691 13.578 1.00 95.12 292 LEU A C 1
ATOM 2245 O O . LEU A 1 292 ? -0.302 8.035 14.749 1.00 95.12 292 LEU A O 1
ATOM 2249 N N . MET A 1 293 ? 0.096 6.427 13.220 1.00 91.94 293 MET A N 1
ATOM 2250 C CA . MET A 1 293 ? 0.266 5.341 14.180 1.00 91.94 293 MET A CA 1
ATOM 2251 C C . MET A 1 293 ? 1.674 5.383 14.774 1.00 91.94 293 MET A C 1
ATOM 2253 O O . MET A 1 293 ? 2.610 5.882 14.158 1.00 91.94 293 MET A O 1
ATOM 2257 N N . THR A 1 294 ? 1.840 4.820 15.969 1.00 90.06 294 THR A N 1
ATOM 2258 C CA . THR A 1 294 ? 3.185 4.548 16.483 1.00 90.06 294 THR A CA 1
ATOM 2259 C C . THR A 1 294 ? 3.830 3.423 15.673 1.00 90.06 294 THR A C 1
ATOM 2261 O O . THR A 1 294 ? 3.143 2.510 15.204 1.00 90.06 294 THR A O 1
ATOM 2264 N N . GLU A 1 295 ? 5.160 3.436 15.572 1.00 89.06 295 GLU A N 1
ATOM 2265 C CA . GLU A 1 295 ? 5.928 2.423 14.831 1.00 89.06 295 GLU A CA 1
ATOM 2266 C C . GLU A 1 295 ? 5.588 0.987 15.279 1.00 89.06 295 GLU A C 1
ATOM 2268 O O . GLU A 1 295 ? 5.409 0.085 14.460 1.00 89.06 295 GLU A O 1
ATOM 2273 N N . GLY A 1 296 ? 5.420 0.771 16.590 1.00 89.94 296 GLY A N 1
ATOM 2274 C CA . GLY A 1 296 ? 5.048 -0.532 17.146 1.00 89.94 296 GLY A CA 1
ATOM 2275 C C . GLY A 1 296 ? 3.664 -1.022 16.700 1.00 89.94 296 GLY A C 1
ATOM 2276 O O . GLY A 1 296 ? 3.495 -2.212 16.408 1.00 89.94 296 GLY A O 1
ATOM 2277 N N . ASN A 1 297 ? 2.683 -0.119 16.605 1.00 92.69 297 ASN A N 1
ATOM 2278 C CA . ASN A 1 297 ? 1.331 -0.463 16.164 1.00 92.69 297 ASN A CA 1
ATOM 2279 C C . ASN A 1 297 ? 1.315 -0.781 14.671 1.00 92.69 297 ASN A C 1
ATOM 2281 O O . ASN A 1 297 ? 0.721 -1.776 14.259 1.00 92.69 297 ASN A O 1
ATOM 2285 N N . GLU A 1 298 ? 1.994 0.034 13.867 1.00 93.31 298 GLU A N 1
ATOM 2286 C CA . GLU A 1 298 ? 2.093 -0.182 12.428 1.00 93.31 298 GLU A CA 1
ATOM 2287 C C . GLU A 1 298 ? 2.796 -1.502 12.111 1.00 93.31 298 GLU A C 1
ATOM 2289 O O . GLU A 1 298 ? 2.275 -2.312 11.345 1.00 93.31 298 GLU A O 1
ATOM 2294 N N . LYS A 1 299 ? 3.933 -1.775 12.761 1.00 95.19 299 LYS A N 1
ATOM 2295 C CA . LYS A 1 299 ? 4.640 -3.051 12.610 1.00 95.19 299 LYS A CA 1
ATOM 2296 C C . LYS A 1 299 ? 3.728 -4.237 12.914 1.00 95.19 299 LYS A C 1
ATOM 2298 O O . LYS A 1 299 ? 3.765 -5.228 12.192 1.00 95.19 299 LYS A O 1
ATOM 2303 N N . THR A 1 300 ? 2.893 -4.125 13.946 1.00 95.44 300 THR A N 1
ATOM 2304 C CA . THR A 1 300 ? 1.925 -5.168 14.315 1.00 95.44 300 THR A CA 1
ATOM 2305 C C . THR A 1 300 ? 0.890 -5.391 13.206 1.00 95.44 300 THR A C 1
ATOM 2307 O O . THR A 1 300 ? 0.669 -6.528 12.795 1.00 95.44 300 THR A O 1
ATOM 2310 N N . VAL A 1 301 ? 0.295 -4.318 12.677 1.00 95.62 301 VAL A N 1
ATOM 2311 C CA . VAL A 1 301 ? -0.689 -4.382 11.579 1.00 95.62 301 VAL A CA 1
ATOM 2312 C C . VAL A 1 301 ? -0.062 -4.951 10.298 1.00 95.62 301 VAL A C 1
ATOM 2314 O O . VAL A 1 301 ? -0.629 -5.854 9.682 1.00 95.62 301 VAL A O 1
ATOM 2317 N N . ASN A 1 302 ? 1.148 -4.515 9.945 1.00 94.62 302 ASN A N 1
ATOM 2318 C CA . ASN A 1 302 ? 1.883 -5.017 8.782 1.00 94.62 302 ASN A CA 1
ATOM 2319 C C . ASN A 1 302 ? 2.254 -6.505 8.932 1.00 94.62 302 ASN A C 1
ATOM 2321 O O . ASN A 1 302 ? 2.149 -7.268 7.974 1.00 94.62 302 ASN A O 1
ATOM 2325 N N . GLN A 1 303 ? 2.630 -6.960 10.135 1.00 95.25 303 GLN A N 1
ATOM 2326 C CA . GLN A 1 303 ? 2.911 -8.378 10.412 1.00 95.25 303 GLN A CA 1
ATOM 2327 C C . GLN A 1 303 ? 1.675 -9.276 10.268 1.00 95.25 303 GLN A C 1
ATOM 2329 O O . GLN A 1 303 ? 1.810 -10.445 9.904 1.00 95.25 303 GLN A O 1
ATOM 2334 N N . MET A 1 304 ? 0.471 -8.738 10.488 1.00 94.75 304 MET A N 1
ATOM 2335 C CA . MET A 1 304 ? -0.778 -9.439 10.167 1.00 94.75 304 MET A CA 1
ATOM 2336 C C . MET A 1 304 ? -1.027 -9.559 8.655 1.00 94.75 304 MET A C 1
ATOM 2338 O O . MET A 1 304 ? -1.886 -10.330 8.230 1.00 94.75 304 MET A O 1
ATOM 2342 N N . GLY A 1 305 ? -0.265 -8.832 7.835 1.00 95.88 305 GLY A N 1
ATOM 2343 C CA . GLY A 1 305 ? -0.413 -8.794 6.387 1.00 95.88 305 GLY A CA 1
ATOM 2344 C C . GLY A 1 305 ? -1.501 -7.837 5.906 1.00 95.88 305 GLY A C 1
ATOM 2345 O O . GLY A 1 305 ? -1.956 -7.997 4.778 1.00 95.88 305 GLY A O 1
ATOM 2346 N N . LEU A 1 306 ? -1.937 -6.884 6.735 1.00 97.06 306 LEU A N 1
ATOM 2347 C CA . LEU A 1 306 ? -2.813 -5.794 6.303 1.00 97.06 306 LEU A CA 1
ATOM 2348 C C . LEU A 1 306 ? -2.016 -4.768 5.495 1.00 97.06 306 LEU A C 1
ATOM 2350 O O . LEU A 1 306 ? -0.868 -4.470 5.820 1.00 97.06 306 LEU A O 1
ATOM 2354 N N . ILE A 1 307 ? -2.641 -4.207 4.463 1.00 96.94 307 ILE A N 1
ATOM 2355 C CA . ILE A 1 307 ? -2.031 -3.181 3.617 1.00 96.94 307 ILE A CA 1
ATOM 2356 C C . ILE A 1 307 ? -2.469 -1.809 4.140 1.00 96.94 307 ILE A C 1
ATOM 2358 O O . ILE A 1 307 ? -3.576 -1.336 3.867 1.00 96.94 307 ILE A O 1
ATOM 2362 N N . LEU A 1 308 ? -1.613 -1.190 4.954 1.00 97.50 308 LEU A N 1
ATOM 2363 C CA . LEU A 1 308 ? -1.921 0.041 5.681 1.00 97.50 308 LEU A CA 1
ATOM 2364 C C . LEU A 1 308 ? -1.624 1.309 4.865 1.00 97.50 308 LEU A C 1
ATOM 2366 O O . LEU A 1 308 ? -0.600 1.434 4.202 1.00 97.50 308 LEU A O 1
ATOM 2370 N N . THR A 1 309 ? -2.510 2.294 4.996 1.00 98.25 309 THR A N 1
ATOM 2371 C CA . THR A 1 309 ? -2.315 3.692 4.578 1.00 98.25 309 THR A CA 1
ATOM 2372 C C . THR A 1 309 ? -2.784 4.623 5.699 1.00 98.25 309 THR A C 1
ATOM 2374 O O . THR A 1 309 ? -3.567 4.206 6.553 1.00 98.25 309 THR A O 1
ATOM 2377 N N . THR A 1 310 ? -2.336 5.879 5.716 1.00 98.12 310 THR A N 1
ATOM 2378 C CA . THR A 1 310 ? -2.742 6.844 6.749 1.00 98.12 310 THR A CA 1
ATOM 2379 C C . THR A 1 310 ? -2.828 8.268 6.209 1.00 98.12 310 THR A C 1
ATOM 2381 O O . THR A 1 310 ? -2.023 8.653 5.366 1.00 98.12 310 THR A O 1
ATOM 2384 N N . ASP A 1 311 ? -3.769 9.061 6.728 1.00 97.88 311 ASP A N 1
ATOM 2385 C CA . ASP A 1 311 ? -3.797 10.523 6.551 1.00 97.88 311 ASP A CA 1
ATOM 2386 C C . ASP A 1 311 ? -2.624 11.228 7.275 1.00 97.88 311 ASP A C 1
ATOM 2388 O O . ASP A 1 311 ? -2.448 12.435 7.124 1.00 97.88 311 ASP A O 1
ATOM 2392 N N . ALA A 1 312 ? -1.849 10.497 8.090 1.00 95.56 312 ALA A N 1
ATOM 2393 C CA . ALA A 1 312 ? -0.662 10.963 8.813 1.00 95.56 312 ALA A CA 1
ATOM 2394 C C . ALA A 1 312 ? -0.892 12.177 9.735 1.00 95.56 312 ALA A C 1
ATOM 2396 O O . ALA A 1 312 ? 0.037 12.916 10.055 1.00 95.56 312 ALA A O 1
ATOM 2397 N N . LYS A 1 313 ? -2.125 12.387 10.212 1.00 95.12 313 LYS A N 1
ATOM 2398 C CA . LYS A 1 313 ? -2.422 13.468 11.161 1.00 95.12 313 LYS A CA 1
ATOM 2399 C C . LYS A 1 313 ? -1.865 13.134 12.538 1.00 95.12 313 LYS A C 1
ATOM 2401 O O . LYS A 1 313 ? -2.134 12.059 13.079 1.00 95.12 313 LYS A O 1
ATOM 2406 N N . LEU A 1 314 ? -1.134 14.070 13.132 1.00 91.50 314 LEU A N 1
ATOM 2407 C CA . LEU A 1 314 ? -0.667 13.925 14.505 1.00 91.50 314 LEU A CA 1
ATOM 2408 C C . LEU A 1 314 ? -1.864 14.026 15.472 1.00 91.50 314 LEU A C 1
ATOM 2410 O O . LEU A 1 314 ? -2.642 14.978 15.374 1.00 91.50 314 LEU A O 1
ATOM 2414 N N . PRO A 1 315 ? -2.047 13.058 16.388 1.00 83.94 315 PRO A N 1
ATOM 2415 C CA . PRO A 1 315 ? -3.210 12.993 17.271 1.00 83.94 315 PRO A CA 1
ATOM 2416 C C . PRO A 1 315 ? -3.068 13.958 18.462 1.00 83.94 315 PRO A C 1
ATOM 2418 O O . PRO A 1 315 ? -2.907 13.534 19.607 1.00 83.94 315 PRO A O 1
ATOM 2421 N N . PHE A 1 316 ? -3.114 15.263 18.195 1.00 80.81 316 PHE A N 1
ATOM 2422 C CA . PHE A 1 316 ? -3.155 16.294 19.233 1.00 80.81 316 PHE A CA 1
ATOM 2423 C C . PHE A 1 316 ? -4.597 16.631 19.637 1.00 80.81 316 PHE A C 1
ATOM 2425 O O . PHE A 1 316 ? -5.503 16.506 18.808 1.00 80.81 316 PHE A O 1
ATOM 2432 N N . PRO A 1 317 ? -4.835 17.054 20.894 1.00 70.81 317 PRO A N 1
ATOM 2433 C CA . PRO A 1 317 ? -6.137 17.564 21.306 1.00 70.81 317 PRO A CA 1
ATOM 2434 C C . PRO A 1 317 ? -6.545 18.768 20.451 1.00 70.81 317 PRO A C 1
ATOM 2436 O O . PRO A 1 317 ? -5.733 19.657 20.195 1.00 70.81 317 PRO A O 1
ATOM 2439 N N . ASP A 1 318 ? -7.807 18.807 20.032 1.00 59.69 318 ASP A N 1
ATOM 2440 C CA . ASP A 1 318 ? -8.383 19.969 19.353 1.00 59.69 318 ASP A CA 1
ATOM 2441 C C . ASP A 1 318 ? -8.638 21.074 20.400 1.00 59.69 318 ASP A C 1
ATOM 2443 O O . ASP A 1 318 ? -9.684 21.113 21.048 1.00 59.69 318 ASP A O 1
ATOM 2447 N N . TYR A 1 319 ? -7.637 21.932 20.640 1.00 51.38 319 TYR A N 1
ATOM 2448 C CA . TYR A 1 319 ? -7.689 22.991 21.665 1.00 51.38 319 TYR A CA 1
ATOM 2449 C C . TYR A 1 319 ? -8.665 24.132 21.324 1.00 51.38 319 TYR A C 1
ATOM 2451 O O . TYR A 1 319 ? -8.908 24.988 22.167 1.00 51.38 319 TYR A O 1
ATOM 2459 N N . HIS A 1 320 ? -9.264 24.142 20.128 1.00 49.34 320 HIS A N 1
ATOM 2460 C CA . HIS A 1 320 ? -10.300 25.110 19.745 1.00 49.34 320 HIS A CA 1
ATOM 2461 C C . HIS A 1 320 ? -11.690 24.799 20.334 1.00 49.34 320 HIS A C 1
ATOM 2463 O O . HIS A 1 320 ? -12.666 25.464 19.993 1.00 49.34 320 HIS A O 1
ATOM 2469 N N . LEU A 1 321 ? -11.790 23.782 21.195 1.00 46.78 321 LEU A N 1
ATOM 2470 C CA . LEU A 1 321 ? -13.036 23.284 21.786 1.00 46.78 321 LEU A CA 1
ATOM 2471 C C . LEU A 1 321 ? -13.019 23.264 23.328 1.00 46.78 321 LEU A C 1
ATOM 2473 O O . LEU A 1 321 ? -13.803 22.523 23.925 1.00 46.78 321 LEU A O 1
ATOM 2477 N N . ILE A 1 322 ? -12.133 24.042 23.965 1.00 37.06 322 ILE A N 1
ATOM 2478 C CA . ILE A 1 322 ? -12.117 24.274 25.424 1.00 37.06 322 ILE A CA 1
ATOM 2479 C C . ILE A 1 322 ? -12.681 25.659 25.726 1.00 37.06 322 ILE A C 1
ATOM 2481 O O . ILE A 1 322 ? -12.230 26.621 25.065 1.00 37.06 322 ILE A O 1
#

Secondary structure (DSSP, 8-state):
-HHHHTT------B---SS-TTS-TT-HHHHHHHHHSTTTT--EEE-HHHHHHHS---EEEHHHHHHHHHHHHHHHHHS-TT-GGGG--SHHHHB---GGGG-S-HHHHHHHHHHHHHHHHHHHHHHHHTTSS-HHHHHHHHHHHHHTT--GGGSTTHHHHHHHHHHHHHTGGGT-SBTTB--EEEEEEEPTTS-EEEEEEE--SSB-HHHHHHHHHHHHHTT--TT---S-HHHHHHHHHHHHHTT-S---B-HHHHHHHHHHHTTT-HHHHHHHHHGGGGTT-EEEESSPPPHHHHHHHHHTT-EEEE--------GGG-

Radius of gyration: 26.01 Å; chains: 1; bounding box: 64×45×74 Å

Foldseek 3Di:
DVCVVVVHQDDAADEDQPDFFPDDQLQLSNLLVCLVCLQVRWHKDWWVQCCVVPVDTTIDTDVQSVCVVVVLVVLPVRDDPPRVNNVPRTSVSRYDHDVVVVCPDSVVSSVVSLVSLLQSQLVVLLCVLVVNGDPSSNVSSVVSCVSSVHDNVVPPWPVQFVVQQVVLVVCVVVFFDDPQFKKKKWWWFQEPVRDTDIFMAIHGLAADRVLRSLQRRLCVNLVHDPPDDQFDPVLLVVQLVVCVVVVHPGSHDANVSSLVRLVVSLVPDPSSVSSNVSLLSRAPIEMEMAEADDPVRVVSCVVSNYSYGYVHHHRDRPPVPD

pLDDT: mean 94.27, std 6.91, range [37.06, 98.81]

Sequence (322 aa):
YNDRKRGIMSGFSKFETFPVWNLSLDHPVNVAYEAATADIGDCNVLDPFHKKAYGVEAVNYNRDVENFAVMKKIIERMVSDGDPMTDVRSPTDMGVNMVKEGIVDNGVVCEASKQEIVRRYFRYRREFVEGCTLHDTLDRMDKIMAKVGAKPEDRSVVLPARKAAEEAKRRQTEGKGYKGVFCGAAIEVFLDSGGTLIVTGKNSPLLHAESAALLNATKKVAGIADGVDVISPSVIRSLKELKRNMGLNSTSLDPKEILNALASSAVSEKNARRCLNALSKLRGCEMHTTHLMTEGNEKTVNQMGLILTTDAKLPFPDYHLI